Protein 1VPR (pdb70)

Structure (mmCIF, N/CA/C/O backbone):
data_1VPR
#
_entry.id   1VPR
#
_cell.length_a   58.989
_cell.length_b   63.955
_cell.length_c   96.986
_cell.angle_alpha   90.00
_cell.angle_beta   90.00
_cell.angle_gamma   90.00
#
_symmetry.space_group_name_H-M   'P 21 21 21'
#
loop_
_entity.id
_entity.type
_entity.pdbx_description
1 polymer luciferase
2 water water
#
loop_
_atom_site.group_PDB
_atom_site.id
_atom_site.type_symbol
_atom_site.label_atom_id
_atom_site.label_alt_id
_atom_site.label_comp_id
_atom_site.label_asym_id
_atom_site.label_entity_id
_atom_site.label_seq_id
_atom_site.pdbx_PDB_ins_code
_atom_site.Cartn_x
_atom_site.Cartn_y
_atom_site.Cartn_z
_atom_site.occupancy
_atom_site.B_iso_or_equiv
_atom_site.auth_seq_id
_atom_site.auth_comp_id
_atom_site.auth_asym_id
_atom_site.auth_atom_id
_atom_site.pdbx_PDB_model_num
ATOM 1 N N . GLU A 1 3 ? 29.370 50.838 65.807 1.00 44.82 868 GLU A N 1
ATOM 2 C CA . GLU A 1 3 ? 28.124 51.596 66.122 1.00 44.45 868 GLU A CA 1
ATOM 3 C C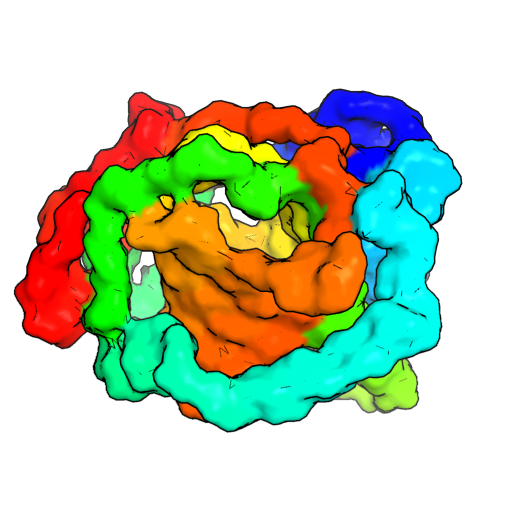 . GLU A 1 3 ? 28.224 53.089 65.753 1.00 44.64 868 GLU A C 1
ATOM 4 O O . GLU A 1 3 ? 29.308 53.598 65.431 1.00 44.82 868 GLU A O 1
ATOM 6 N N . LYS A 1 4 ? 27.080 53.775 65.810 1.00 42.96 869 LYS A N 1
ATOM 7 C CA . LYS A 1 4 ? 26.982 55.201 65.500 1.00 41.97 869 LYS A CA 1
ATOM 8 C C . LYS A 1 4 ? 27.369 55.484 64.046 1.00 40.79 869 LYS A C 1
ATOM 9 O O . LYS A 1 4 ? 27.812 56.587 63.714 1.00 39.42 869 LYS A O 1
ATOM 11 N N . GLY A 1 5 ? 27.186 54.482 63.186 1.00 38.82 870 GLY A N 1
ATOM 12 C CA . GLY A 1 5 ? 27.512 54.629 61.780 1.00 37.66 870 GLY A CA 1
ATOM 13 C C . GLY A 1 5 ? 29.006 54.581 61.505 1.00 37.69 870 GLY A C 1
ATOM 14 O O . GLY A 1 5 ? 29.448 54.795 60.367 1.00 36.75 870 GLY A O 1
ATOM 15 N N . PHE A 1 6 ? 29.804 54.299 62.530 1.00 36.33 871 PHE A N 1
ATOM 16 C CA . PHE A 1 6 ? 31.241 54.240 62.310 1.00 37.13 871 PHE A CA 1
ATOM 17 C C . PHE A 1 6 ? 31.702 52.802 62.136 1.00 37.58 871 PHE A C 1
ATOM 18 O O . PHE A 1 6 ? 30.886 51.886 62.150 1.00 37.23 871 PHE A O 1
ATOM 26 N N . GLU A 1 7 ? 33.004 52.613 61.945 1.00 40.00 872 GLU A N 1
ATOM 27 C CA . GLU A 1 7 ? 33.569 51.278 61.753 1.00 42.80 872 GLU A CA 1
ATOM 28 C C . GLU A 1 7 ? 33.301 50.394 62.973 1.00 44.31 872 GLU A C 1
ATOM 29 O O . GLU A 1 7 ? 33.370 50.854 64.124 1.00 43.69 872 GLU A O 1
ATOM 35 N N . ALA A 1 8 ? 32.988 49.126 62.717 1.00 45.02 873 ALA A N 1
ATOM 36 C CA . ALA A 1 8 ? 32.724 48.188 63.799 1.00 46.14 873 ALA A CA 1
ATOM 37 C C . ALA A 1 8 ? 34.045 47.933 64.513 1.00 47.02 873 ALA A C 1
ATOM 38 O O . ALA A 1 8 ? 35.077 47.719 63.871 1.00 49.31 873 ALA A O 1
ATOM 40 N N . GLY A 1 9 ? 34.021 47.967 65.838 1.00 45.91 874 GLY A N 1
ATOM 41 C CA . GLY A 1 9 ? 35.242 47.730 66.579 1.00 45.21 874 GLY A CA 1
ATOM 42 C C . GLY A 1 9 ? 35.225 48.509 67.869 1.00 45.29 874 GLY A C 1
ATOM 43 O O . GLY A 1 9 ? 34.560 49.545 67.965 1.00 45.57 874 GLY A O 1
ATOM 44 N N . ASP A 1 10 ? 35.954 48.011 68.863 1.00 43.15 875 ASP A N 1
ATOM 45 C CA . ASP A 1 10 ? 36.022 48.663 70.162 1.00 42.12 875 ASP A CA 1
ATOM 46 C C . ASP A 1 10 ? 37.451 48.957 70.583 1.00 40.01 875 ASP A C 1
ATOM 47 O O . ASP A 1 10 ? 37.686 49.349 71.725 1.00 41.67 875 ASP A O 1
ATOM 52 N N . ASN A 1 11 ? 38.412 48.765 69.684 1.00 36.00 876 ASN A N 1
ATOM 53 C CA . ASN A 1 11 ? 39.799 49.031 70.044 1.00 33.45 876 ASN A CA 1
ATOM 54 C C . ASN A 1 11 ? 39.936 50.495 70.453 1.00 32.96 876 ASN A C 1
ATOM 55 O O . ASN A 1 11 ? 39.744 51.401 69.640 1.00 30.71 876 ASN A O 1
ATOM 60 N N . LYS A 1 12 ? 40.268 50.713 71.723 1.00 30.95 877 LYS A N 1
ATOM 61 C CA . LYS A 1 12 ? 40.434 52.057 72.264 1.00 31.65 877 LYS A CA 1
ATOM 62 C C . LYS A 1 12 ? 41.792 52.669 71.934 1.00 28.80 877 LYS A C 1
ATOM 63 O O . LYS A 1 12 ? 41.939 53.899 71.933 1.00 28.30 877 LYS A O 1
ATOM 69 N N . LEU A 1 13 ? 42.783 51.824 71.658 1.00 27.13 878 LEU A N 1
ATOM 70 C CA . LEU A 1 13 ? 44.131 52.311 71.358 1.00 27.65 878 LEU A CA 1
ATOM 71 C C . LEU A 1 13 ? 44.335 52.808 69.923 1.00 28.06 878 LEU A C 1
ATOM 72 O O . LEU A 1 13 ? 45.116 53.739 69.697 1.00 27.96 878 LEU A O 1
ATOM 77 N N . GLY A 1 14 ? 43.644 52.196 68.962 1.00 27.36 879 GLY A N 1
ATOM 78 C CA . GLY A 1 14 ? 43.803 52.613 67.579 1.00 26.39 879 GLY A CA 1
ATOM 79 C C . GLY A 1 14 ? 42.859 51.910 66.626 1.00 24.58 879 GLY A C 1
ATOM 80 O O . GLY A 1 14 ? 41.740 51.554 66.998 1.00 22.68 879 GLY A O 1
ATOM 81 N N . GLY A 1 15 ? 43.309 51.701 65.393 1.00 24.20 880 GLY A N 1
ATOM 82 C CA . GLY A 1 15 ? 42.449 51.055 64.413 1.00 23.88 880 GLY A CA 1
ATOM 83 C C . GLY A 1 15 ? 41.580 52.079 63.702 1.00 23.91 880 GLY A C 1
ATOM 84 O O . GLY A 1 15 ? 41.631 53.273 64.021 1.00 25.63 880 GLY A O 1
ATOM 85 N N . ALA A 1 16 ? 40.770 51.633 62.743 1.00 22.34 881 ALA A N 1
ATOM 86 C CA . ALA A 1 16 ? 39.914 52.555 62.003 1.00 23.27 881 ALA A CA 1
ATOM 87 C C . ALA A 1 16 ? 38.950 53.244 62.974 1.00 23.53 881 ALA A C 1
ATOM 88 O O . ALA A 1 16 ? 38.582 52.677 64.018 1.00 23.76 881 ALA A O 1
ATOM 90 N N . LEU A 1 17 ? 38.543 54.461 62.626 1.00 22.98 882 LEU A N 1
ATOM 91 C CA . LEU A 1 17 ? 37.645 55.239 63.466 1.00 22.63 882 LEU A CA 1
ATOM 92 C C . LEU A 1 17 ? 36.397 54.476 63.943 1.00 23.58 882 LEU A C 1
ATOM 93 O O . LEU A 1 17 ? 35.625 53.943 63.135 1.00 21.50 882 LEU A O 1
ATOM 98 N N . ASN A 1 18 ? 36.189 54.398 65.258 1.00 23.49 883 ASN A N 1
ATOM 99 C CA . ASN A 1 18 ? 34.989 53.730 65.736 1.00 22.99 883 ASN A CA 1
ATOM 100 C C . ASN A 1 18 ? 34.310 54.576 66.821 1.00 24.42 883 ASN A C 1
ATOM 101 O O . ASN A 1 18 ? 34.880 55.562 67.313 1.00 20.84 883 ASN A O 1
ATOM 106 N N . ALA A 1 19 ? 33.086 54.193 67.175 1.00 26.37 884 ALA A N 1
ATOM 107 C CA . ALA A 1 19 ? 32.300 54.915 68.164 1.00 27.80 884 ALA A CA 1
ATOM 108 C C . ALA A 1 19 ? 33.014 55.136 69.498 1.00 29.32 884 ALA A C 1
ATOM 109 O O . ALA A 1 19 ? 32.845 56.185 70.119 1.00 28.05 884 ALA A O 1
ATOM 111 N N . LYS A 1 20 ? 33.813 54.163 69.939 1.00 30.78 885 LYS A N 1
ATOM 112 C CA . LYS A 1 20 ? 34.543 54.297 71.205 1.00 31.96 885 LYS A CA 1
ATOM 113 C C . LYS A 1 20 ? 35.580 55.430 71.146 1.00 33.17 885 LYS A C 1
ATOM 114 O O . LYS A 1 20 ? 35.844 56.101 72.150 1.00 34.36 885 LYS A O 1
ATOM 116 N N . HIS A 1 21 ? 36.161 55.652 69.969 1.00 31.93 886 HIS A N 1
ATOM 117 C CA . HIS A 1 21 ? 37.164 56.706 69.795 1.00 29.60 886 HIS A CA 1
ATOM 118 C C . HIS A 1 21 ? 36.594 58.105 69.997 1.00 28.97 886 HIS A C 1
ATOM 119 O O . HIS A 1 21 ? 37.282 59.008 70.487 1.00 26.74 886 HIS A O 1
ATOM 126 N N . VAL A 1 22 ? 35.333 58.287 69.620 1.00 28.22 887 VAL A N 1
ATOM 127 C CA . VAL A 1 22 ? 34.710 59.601 69.697 1.00 29.36 887 VAL A CA 1
ATOM 128 C C . VAL A 1 22 ? 33.544 59.736 70.675 1.00 30.54 887 VAL A C 1
ATOM 129 O O . VAL A 1 22 ? 32.769 60.701 70.602 1.00 30.68 887 VAL A O 1
ATOM 133 N N . GLU A 1 23 ? 33.405 58.772 71.576 1.00 32.51 888 GLU A N 1
ATOM 134 C CA . GLU A 1 23 ? 32.331 58.821 72.568 1.00 34.33 888 GLU A CA 1
ATOM 135 C C . GLU A 1 23 ? 32.536 60.054 73.450 1.00 34.81 888 GLU A C 1
ATOM 136 O O . GLU A 1 23 ? 31.577 60.670 73.909 1.00 36.15 888 GLU A O 1
ATOM 138 N N . LYS A 1 24 ? 33.795 60.421 73.648 1.00 35.85 889 LYS A N 1
ATOM 139 C CA . LYS A 1 24 ? 34.166 61.565 74.477 1.00 38.38 889 LYS A CA 1
ATOM 140 C C . LYS A 1 24 ? 33.763 62.949 73.943 1.00 38.69 889 LYS A C 1
ATOM 141 O O . LYS A 1 24 ? 33.803 63.936 74.684 1.00 39.63 889 LYS A O 1
ATOM 147 N N . TYR A 1 25 ? 33.377 63.029 72.672 1.00 38.41 890 TYR A 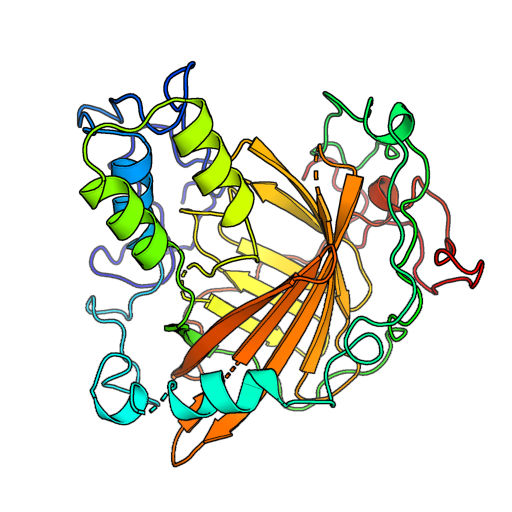N 1
ATOM 148 C CA . TYR A 1 25 ? 33.022 64.312 72.068 1.00 37.44 890 TYR A CA 1
ATOM 149 C C . TYR A 1 25 ? 31.524 64.587 71.980 1.00 38.67 890 TYR A C 1
ATOM 150 O O . TYR A 1 25 ? 31.025 65.089 70.960 1.00 38.06 890 TYR A O 1
ATOM 159 N N . GLY A 1 26 ? 30.812 64.273 73.057 1.00 39.07 891 GLY A N 1
ATOM 160 C CA . GLY A 1 26 ? 29.379 64.502 73.080 1.00 39.30 891 GLY A CA 1
ATOM 161 C C . GLY A 1 26 ? 28.710 64.088 71.783 1.00 39.25 891 GLY A C 1
ATOM 162 O O . GLY A 1 26 ? 28.998 63.021 71.246 1.00 40.86 891 GLY A O 1
ATOM 163 N N . ASP A 1 27 ? 27.842 64.948 71.255 1.00 38.59 892 ASP A N 1
ATOM 164 C CA . ASP A 1 27 ? 27.125 64.631 70.030 1.00 39.03 892 ASP A CA 1
ATOM 165 C C . ASP A 1 27 ? 27.792 65.110 68.732 1.00 37.25 892 ASP A C 1
ATOM 166 O O . ASP A 1 27 ? 27.151 65.148 67.683 1.00 36.87 892 ASP A O 1
ATOM 171 N N . ASN A 1 28 ? 29.073 65.455 68.782 1.00 34.50 893 ASN A N 1
ATOM 172 C CA . ASN A 1 28 ? 29.746 65.927 67.575 1.00 33.32 893 ASN A CA 1
ATOM 173 C C . ASN A 1 28 ? 29.859 64.870 66.475 1.00 32.43 893 ASN A C 1
ATOM 174 O O . ASN A 1 28 ? 29.901 65.210 65.288 1.00 32.46 893 ASN A O 1
ATOM 179 N N . PHE A 1 29 ? 29.887 63.599 66.870 1.00 31.63 894 PHE A N 1
ATOM 180 C CA . PHE A 1 29 ? 30.002 62.479 65.924 1.00 32.95 894 PHE A CA 1
ATOM 181 C C . PHE A 1 29 ? 28.737 61.628 65.921 1.00 34.08 894 PHE A C 1
ATOM 182 O O . PHE A 1 29 ? 28.334 61.104 66.968 1.00 32.98 894 PHE A O 1
ATOM 190 N N . LYS A 1 30 ? 28.114 61.474 64.755 1.00 34.40 895 LYS A N 1
ATOM 191 C CA . LYS A 1 30 ? 26.892 60.673 64.669 1.00 36.93 895 LYS A CA 1
ATOM 192 C C . LYS A 1 30 ? 26.605 60.246 63.230 1.00 36.57 895 LYS A C 1
ATOM 193 O O . LYS A 1 30 ? 26.894 60.984 62.292 1.00 37.24 895 LYS A O 1
ATOM 199 N N . ASN A 1 31 ? 26.028 59.056 63.073 1.00 36.86 896 ASN A N 1
ATOM 200 C CA . ASN A 1 31 ? 25.691 58.503 61.758 1.00 36.31 896 ASN A CA 1
ATOM 201 C C . ASN A 1 31 ? 26.869 58.510 60.780 1.00 35.43 896 ASN A C 1
ATOM 202 O O . ASN A 1 31 ? 26.691 58.642 59.565 1.00 35.37 896 ASN A O 1
ATOM 207 N N . GLY A 1 32 ? 28.070 58.348 61.326 1.00 33.83 897 GLY A N 1
ATOM 208 C CA . GLY A 1 32 ? 29.275 58.327 60.513 1.00 33.22 897 GLY A CA 1
ATOM 209 C C . GLY A 1 32 ? 29.792 59.710 60.145 1.00 31.28 897 GLY A C 1
ATOM 210 O O . GLY A 1 32 ? 30.801 59.811 59.439 1.00 30.13 897 GLY A O 1
ATOM 219 N N . HIS A 1 34 ? 30.887 63.939 61.273 1.00 28.19 899 HIS A N 1
ATOM 220 C CA . HIS A 1 34 ? 31.489 64.790 62.307 1.00 26.23 899 HIS A CA 1
ATOM 221 C C . HIS A 1 34 ? 30.971 66.200 62.070 1.00 26.58 899 HIS A C 1
ATOM 222 O O . HIS A 1 34 ? 31.338 66.849 61.081 1.00 26.94 899 HIS A O 1
ATOM 229 N N . LYS A 1 35 ? 30.112 66.667 62.969 1.00 26.53 900 LYS A N 1
ATOM 230 C CA . LYS A 1 35 ? 29.531 67.999 62.860 1.00 27.18 900 LYS A CA 1
ATOM 231 C C . LYS A 1 35 ? 29.723 68.773 64.168 1.00 29.65 900 LYS A C 1
ATOM 232 O O . LYS A 1 35 ? 28.861 68.736 65.052 1.00 28.05 900 LYS A O 1
ATOM 234 N N . PRO A 1 36 ? 30.860 69.479 64.306 1.00 29.28 901 PRO A N 1
ATOM 235 C CA . PRO A 1 36 ? 31.127 70.251 65.525 1.00 31.38 901 PRO A CA 1
ATOM 236 C C . PRO A 1 36 ? 30.610 71.679 65.389 1.00 31.62 901 PRO A C 1
ATOM 237 O O . PRO A 1 36 ? 30.337 72.147 64.276 1.00 33.82 901 PRO A O 1
ATOM 241 N N . GLU A 1 37 ? 30.479 72.368 66.516 1.00 32.07 902 GLU A N 1
ATOM 242 C CA . GLU A 1 37 ? 30.006 73.747 66.512 1.00 34.01 902 GLU A CA 1
ATOM 243 C C . GLU A 1 37 ? 31.132 74.667 66.999 1.00 35.01 902 GLU A C 1
ATOM 244 O O . GLU A 1 37 ? 31.491 74.663 68.184 1.00 34.55 902 GLU A O 1
ATOM 246 N N . PHE A 1 38 ? 31.687 75.440 66.070 1.00 35.38 903 PHE A N 1
ATOM 247 C CA . PHE A 1 38 ? 32.773 76.365 66.371 1.00 37.31 903 PHE A CA 1
ATOM 248 C C . PHE A 1 38 ? 32.200 77.735 66.669 1.00 39.89 903 PHE A C 1
ATOM 249 O O . PHE A 1 38 ? 31.310 78.190 65.947 1.00 40.74 903 PHE A O 1
ATOM 257 N N . HIS A 1 39 ? 32.720 78.389 67.709 1.00 41.14 904 HIS A N 1
ATOM 258 C CA . HIS A 1 39 ? 32.265 79.726 68.092 1.00 43.39 904 HIS A CA 1
ATOM 259 C C . HIS A 1 39 ? 31.797 80.478 66.849 1.00 43.95 904 HIS A C 1
ATOM 260 O O . HIS A 1 39 ? 32.461 80.446 65.802 1.00 44.98 904 HIS A O 1
ATOM 262 N N . GLU A 1 40 ? 30.649 81.142 66.963 1.00 44.65 905 GLU A N 1
ATOM 263 C CA . GLU A 1 40 ? 30.085 81.896 65.850 1.00 43.60 905 GLU A CA 1
ATOM 264 C C . GLU A 1 40 ? 31.150 82.690 65.094 1.00 43.45 905 GLU A C 1
ATOM 265 O O . GLU A 1 40 ? 31.162 82.713 63.860 1.00 45.42 905 GLU A O 1
ATOM 267 N N . ASP A 1 41 ? 32.059 83.316 65.835 1.00 43.44 906 ASP A N 1
ATOM 268 C CA . ASP A 1 41 ? 33.105 84.142 65.237 1.00 44.57 906 ASP A CA 1
ATOM 269 C C . ASP A 1 41 ? 34.111 83.427 64.309 1.00 44.78 906 ASP A C 1
ATOM 270 O O . ASP A 1 41 ? 34.298 83.823 63.150 1.00 46.21 906 ASP A O 1
ATOM 272 N N . GLY A 1 42 ? 34.762 82.383 64.812 1.00 43.97 907 GLY A N 1
ATOM 273 C CA . GLY A 1 42 ? 35.732 81.659 64.002 1.00 40.89 907 GLY A CA 1
ATOM 274 C C . GLY A 1 42 ? 36.489 80.641 64.832 1.00 39.01 907 GLY A C 1
ATOM 275 O O . GLY A 1 42 ? 36.233 80.485 66.028 1.00 38.76 907 GLY A O 1
ATOM 276 N N . LEU A 1 43 ? 37.434 79.943 64.216 1.00 38.03 908 LEU A N 1
ATOM 277 C CA . LEU A 1 43 ? 38.179 78.939 64.962 1.00 37.12 908 LEU A CA 1
ATOM 278 C C . LEU A 1 43 ? 39.166 79.509 65.963 1.00 37.91 908 LEU A C 1
ATOM 279 O O . LEU A 1 43 ? 39.687 78.788 66.811 1.00 37.46 908 LEU A O 1
ATOM 284 N N . HIS A 1 44 ? 39.419 80.809 65.864 1.00 40.59 909 HIS A N 1
ATOM 285 C CA . HIS A 1 44 ? 40.334 81.483 66.776 1.00 42.50 909 HIS A CA 1
ATOM 286 C C . HIS A 1 44 ? 39.715 81.597 68.168 1.00 43.08 909 HIS A C 1
ATOM 287 O O . HIS A 1 44 ? 40.427 81.673 69.171 1.00 42.84 909 HIS A O 1
ATOM 294 N N . LYS A 1 45 ? 38.385 81.612 68.224 1.00 43.20 910 LYS A N 1
ATOM 295 C CA . LYS A 1 45 ? 37.678 81.728 69.497 1.00 42.90 910 LYS A CA 1
ATOM 296 C C . LYS A 1 45 ? 37.522 80.357 70.144 1.00 43.01 910 LYS A C 1
ATOM 297 O O . LYS A 1 45 ? 37.404 79.346 69.454 1.00 43.21 910 LYS A O 1
ATOM 299 N N . PRO A 1 46 ? 37.520 80.300 71.486 1.00 43.56 911 PRO A N 1
ATOM 300 C CA . PRO A 1 46 ? 37.379 79.016 72.186 1.00 42.37 911 PRO A CA 1
ATOM 301 C C . PRO A 1 46 ? 36.049 78.316 71.965 1.00 42.95 911 PRO A C 1
ATOM 302 O O . PRO A 1 46 ? 35.099 78.908 71.446 1.00 41.98 911 PRO A O 1
ATOM 314 N N . GLU A 1 48 ? 33.668 74.504 73.502 1.00 39.58 913 GLU A N 1
ATOM 315 C CA . GLU A 1 48 ? 33.595 73.434 74.479 1.00 41.21 913 GLU A CA 1
ATOM 316 C C . GLU A 1 48 ? 32.843 72.237 73.917 1.00 41.73 913 GLU A C 1
ATOM 317 O O . GLU A 1 48 ? 31.776 72.389 73.319 1.00 41.22 913 GLU A O 1
ATOM 323 N N . VAL A 1 49 ? 33.415 71.050 74.117 1.00 42.20 914 VAL A N 1
ATOM 324 C CA . VAL A 1 49 ? 32.828 69.801 73.635 1.00 42.52 914 VAL A CA 1
ATOM 325 C C . VAL A 1 49 ? 32.644 68.834 74.793 1.00 42.94 914 VAL A C 1
ATOM 326 O O . VAL A 1 49 ? 33.616 68.465 75.460 1.00 43.11 914 VAL A O 1
ATOM 330 N N . GLY A 1 50 ? 31.398 68.428 75.019 1.00 42.66 915 GLY A N 1
ATOM 331 C CA . GLY A 1 50 ? 31.094 67.492 76.081 1.00 43.03 915 GLY A CA 1
ATOM 332 C C . GLY A 1 50 ? 31.902 67.699 77.347 1.00 44.67 915 GLY A C 1
ATOM 333 O O . GLY A 1 50 ? 32.540 66.760 77.847 1.00 44.77 915 GLY A O 1
ATOM 334 N N . GLY A 1 51 ? 31.893 68.923 77.871 1.00 43.96 916 GLY A N 1
ATOM 335 C CA . GLY A 1 51 ? 32.631 69.181 79.096 1.00 45.73 916 GLY A CA 1
ATOM 336 C C . GLY A 1 51 ? 34.026 69.767 78.936 1.00 45.94 916 GLY A C 1
ATOM 337 O O . GLY A 1 51 ? 34.386 70.688 79.671 1.00 46.63 916 GLY A O 1
ATOM 338 N N . LYS A 1 52 ? 34.815 69.245 77.996 1.00 45.45 917 LYS A N 1
ATOM 339 C CA . LYS A 1 52 ? 36.166 69.758 77.785 1.00 44.39 917 LYS A CA 1
ATOM 340 C C . LYS A 1 52 ? 36.107 71.051 77.000 1.00 44.33 917 LYS A C 1
ATOM 341 O O . LYS A 1 52 ? 35.486 71.117 75.934 1.00 45.58 917 LYS A O 1
ATOM 343 N N . LYS A 1 53 ? 36.729 72.091 77.539 1.00 42.74 918 LYS A N 1
ATOM 344 C CA . LYS A 1 53 ? 36.757 73.369 76.851 1.00 42.38 918 LYS A CA 1
ATOM 345 C C . LYS A 1 53 ? 38.064 73.376 76.061 1.00 41.73 918 LYS A C 1
ATOM 346 O O . LYS A 1 53 ? 39.076 72.822 76.506 1.00 42.05 918 LYS A O 1
ATOM 348 N N . PHE A 1 54 ? 38.038 73.977 74.881 1.00 39.48 919 PHE A N 1
ATOM 349 C CA . PHE A 1 54 ? 39.229 74.045 74.053 1.00 38.35 919 PHE A CA 1
ATOM 350 C C . PHE A 1 54 ? 39.653 75.491 73.931 1.00 37.98 919 PHE A C 1
ATOM 351 O O . PHE A 1 54 ? 38.816 76.373 73.721 1.00 38.01 919 PHE A O 1
ATOM 359 N N . GLU A 1 55 ? 40.953 75.733 74.075 1.00 37.80 920 GLU A N 1
ATOM 360 C CA . GLU A 1 55 ? 41.494 77.079 73.985 1.00 36.45 920 GLU A CA 1
ATOM 361 C C . GLU A 1 55 ? 40.967 77.726 72.711 1.00 35.69 920 GLU A C 1
ATOM 362 O O . GLU A 1 55 ? 40.652 78.925 72.691 1.00 32.50 920 GLU A O 1
ATOM 368 N N . SER A 1 56 ? 40.869 76.929 71.645 1.00 33.04 921 SER A N 1
ATOM 369 C CA . SER A 1 56 ? 40.366 77.440 70.375 1.00 31.96 921 SER A CA 1
ATOM 370 C C . SER A 1 56 ? 39.827 76.309 69.515 1.00 30.44 921 SER A C 1
ATOM 371 O O . SER A 1 56 ? 40.016 75.140 69.825 1.00 29.58 921 SER A O 1
ATOM 374 N N . GLY A 1 57 ? 39.155 76.667 68.430 1.00 29.72 922 GLY A N 1
ATOM 375 C CA . GLY A 1 57 ? 38.643 75.649 67.536 1.00 29.65 922 GLY A CA 1
ATOM 376 C C . GLY A 1 57 ? 39.810 74.894 66.920 1.00 30.09 922 GLY A C 1
ATOM 377 O O . GLY A 1 57 ? 39.707 73.698 66.631 1.00 30.37 922 GLY A O 1
ATOM 378 N N . PHE A 1 58 ? 40.921 75.595 66.702 1.00 28.37 923 PHE A N 1
ATOM 379 C CA . PHE A 1 58 ? 42.104 74.968 66.129 1.00 27.92 923 PHE A CA 1
ATOM 380 C C . PHE A 1 58 ? 42.617 73.882 67.058 1.00 28.52 923 PHE A C 1
ATOM 381 O O . PHE A 1 58 ? 43.082 72.846 66.592 1.00 31.01 923 PHE A O 1
ATOM 389 N N . HIS A 1 59 ? 42.542 74.115 68.371 1.00 28.85 924 HIS A N 1
ATOM 390 C CA . HIS A 1 59 ? 42.991 73.116 69.332 1.00 26.37 924 HIS A CA 1
ATOM 391 C C . HIS A 1 59 ? 42.122 71.867 69.254 1.00 26.15 924 HIS A C 1
ATOM 392 O O . HIS A 1 59 ? 42.597 70.752 69.500 1.00 23.70 924 HIS A O 1
ATOM 399 N N . TYR A 1 60 ? 40.846 72.051 68.925 1.00 23.59 925 TYR A N 1
ATOM 400 C CA . TYR A 1 60 ? 39.937 70.917 68.808 1.00 23.45 925 TYR A CA 1
ATOM 401 C C . TYR A 1 60 ? 40.342 70.120 67.560 1.00 23.60 925 TYR A C 1
ATOM 402 O O . TYR A 1 60 ? 40.423 68.888 67.582 1.00 22.78 925 TYR A O 1
ATOM 411 N N . LEU A 1 61 ? 40.584 70.836 66.469 1.00 24.36 926 LEU A N 1
ATOM 412 C CA . LEU A 1 61 ? 40.991 70.196 65.224 1.00 25.05 926 LEU A CA 1
ATOM 413 C C . LEU A 1 61 ? 42.299 69.422 65.423 1.00 24.69 926 LEU A C 1
ATOM 414 O O . LEU A 1 61 ? 42.459 68.316 64.905 1.00 24.15 926 LEU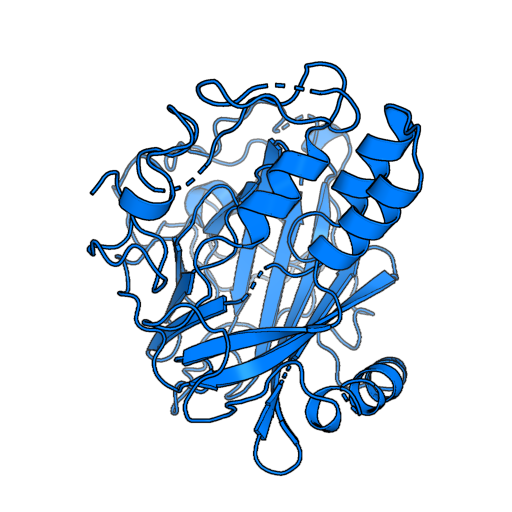 A O 1
ATOM 419 N N . LEU A 1 62 ? 43.236 69.990 66.175 1.00 24.10 927 LEU A N 1
ATOM 420 C CA . LEU A 1 62 ? 44.492 69.292 66.407 1.00 25.13 927 LEU A CA 1
ATOM 421 C C . LEU A 1 62 ? 44.243 67.958 67.064 1.00 26.08 927 LEU A C 1
ATOM 422 O O . LEU A 1 62 ? 44.851 66.953 66.686 1.00 26.66 927 LEU A O 1
ATOM 427 N N . GLU A 1 63 ? 43.348 67.928 68.044 1.00 23.66 928 GLU A N 1
ATOM 428 C CA . GLU A 1 63 ? 43.069 66.672 68.700 1.00 24.78 928 GLU A CA 1
ATOM 429 C C . GLU A 1 63 ? 42.312 65.733 67.758 1.00 23.14 928 GLU A C 1
ATOM 430 O O . GLU A 1 63 ? 42.512 64.526 67.802 1.00 22.46 928 GLU A O 1
ATOM 436 N N . CYS A 1 64 ? 41.462 66.274 66.893 1.00 21.98 929 CYS A N 1
ATOM 437 C CA . CYS A 1 64 ? 40.729 65.406 65.979 1.00 21.72 929 CYS A CA 1
ATOM 438 C C . CYS A 1 64 ? 41.644 64.787 64.945 1.00 21.52 929 CYS A C 1
ATOM 439 O O . CYS A 1 64 ? 41.307 63.756 64.354 1.00 21.71 929 CYS A O 1
ATOM 442 N N . HIS A 1 65 ? 42.800 65.409 64.714 1.00 21.74 930 HIS A N 1
ATOM 443 C CA . HIS A 1 65 ? 43.748 64.878 63.740 1.00 23.92 930 HIS A CA 1
ATOM 444 C C . HIS A 1 65 ? 44.308 63.530 64.198 1.00 26.25 930 HIS A C 1
ATOM 445 O O . HIS A 1 65 ? 44.639 62.664 63.377 1.00 27.33 930 HIS A O 1
ATOM 452 N N . GLU A 1 66 ? 44.365 63.341 65.514 1.00 25.51 931 GLU A N 1
ATOM 453 C CA . GLU A 1 66 ? 44.875 62.104 66.092 1.00 26.34 931 GLU A CA 1
ATOM 454 C C . GLU A 1 66 ? 43.866 60.943 66.037 1.00 25.75 931 GLU A C 1
ATOM 455 O O . GLU A 1 66 ? 44.160 59.830 66.480 1.00 27.67 931 GLU A O 1
ATOM 457 N N . LEU A 1 67 ? 42.690 61.184 65.473 1.00 23.43 932 LEU A N 1
ATOM 458 C CA . LEU A 1 67 ? 41.676 60.140 65.395 1.00 24.60 932 LEU A CA 1
ATOM 459 C C . LEU A 1 67 ? 41.720 59.304 64.114 1.00 25.53 932 LEU A C 1
ATOM 460 O O . LEU A 1 67 ? 41.851 59.855 63.010 1.00 27.50 932 LEU A O 1
ATOM 465 N N . GLY A 1 68 ? 41.623 57.983 64.280 1.00 24.20 933 GLY A N 1
ATOM 466 C CA . GLY A 1 68 ? 41.524 57.059 63.155 1.00 23.81 933 GLY A CA 1
ATOM 467 C C . GLY A 1 68 ? 42.652 56.537 62.277 1.00 24.47 933 GLY A C 1
ATOM 468 O O . GLY A 1 68 ? 42.389 55.669 61.431 1.00 23.63 933 GLY A O 1
ATOM 469 N N . GLY A 1 69 ? 43.879 57.021 62.441 1.00 24.16 934 GLY A N 1
ATOM 470 C CA . GLY A 1 69 ? 44.956 56.547 61.575 1.00 23.56 934 GLY A CA 1
ATOM 471 C C . GLY A 1 69 ? 46.009 55.619 62.149 1.00 24.28 934 GLY A C 1
ATOM 472 O O . GLY A 1 69 ? 46.980 55.262 61.458 1.00 21.86 934 GLY A O 1
ATOM 473 N N . LYS A 1 70 ? 45.811 55.181 63.387 1.00 22.61 935 LYS A N 1
ATOM 474 C CA . LYS A 1 70 ? 46.787 54.324 64.050 1.00 23.35 935 LYS A CA 1
ATOM 475 C C . LYS A 1 70 ? 46.619 52.823 63.889 1.00 22.30 935 LYS A C 1
ATOM 476 O O . LYS A 1 70 ? 45.514 52.336 63.663 1.00 20.23 935 LYS A O 1
ATOM 482 N N . ASN A 1 71 ? 47.728 52.092 64.034 1.00 20.94 936 ASN A N 1
ATOM 483 C CA . ASN A 1 71 ? 47.687 50.634 63.967 1.00 23.00 936 ASN A CA 1
ATOM 484 C C . ASN A 1 71 ? 46.950 50.146 65.220 1.00 23.40 936 ASN A C 1
ATOM 485 O O . ASN A 1 71 ? 46.497 50.956 66.028 1.00 26.88 936 ASN A O 1
ATOM 490 N N . ALA A 1 72 ? 46.828 48.840 65.391 1.00 25.03 937 ALA A N 1
ATOM 491 C CA . ALA A 1 72 ? 46.075 48.310 66.527 1.00 27.14 937 ALA A CA 1
ATOM 492 C C . ALA A 1 72 ? 46.626 48.594 67.924 1.00 27.01 937 ALA A C 1
ATOM 493 O O . ALA A 1 72 ? 45.879 48.568 68.899 1.00 27.79 937 ALA A O 1
ATOM 495 N N . SER A 1 73 ? 47.914 48.869 68.041 1.00 27.17 938 SER A N 1
ATOM 496 C CA . SER A 1 73 ? 48.449 49.122 69.359 1.00 27.91 938 SER A CA 1
ATOM 497 C C . SER A 1 73 ? 48.720 50.589 69.616 1.00 28.23 938 SER A C 1
ATOM 498 O O . SER A 1 73 ? 49.479 50.927 70.524 1.00 28.71 938 SER A O 1
ATOM 501 N N . GLY A 1 74 ? 48.100 51.465 68.824 1.00 25.26 939 GLY A N 1
ATOM 502 C CA . GLY A 1 74 ? 48.308 52.887 69.030 1.00 25.49 939 GLY A CA 1
ATOM 503 C C . GLY A 1 74 ? 49.489 53.586 68.345 1.00 26.26 939 GLY A C 1
ATOM 504 O O . GLY A 1 74 ? 49.734 54.772 68.598 1.00 25.92 939 GLY A O 1
ATOM 505 N N . GLY A 1 75 ? 50.225 52.875 67.493 1.00 23.72 940 GLY A N 1
ATOM 506 C CA . GLY A 1 75 ? 51.340 53.498 66.807 1.00 25.10 940 GLY A CA 1
ATOM 507 C C . GLY A 1 75 ? 50.904 53.899 65.415 1.00 22.87 940 GLY A C 1
ATOM 508 O O . GLY A 1 75 ? 49.755 53.680 65.047 1.00 24.52 940 GLY A O 1
ATOM 509 N N . TYR A 1 76 ? 51.803 54.477 64.630 1.00 20.56 941 TYR A N 1
ATOM 510 C CA . TYR A 1 76 ? 51.444 54.884 63.280 1.00 20.32 941 TYR A CA 1
ATOM 511 C C . TYR A 1 76 ? 52.120 54.041 62.223 1.00 19.35 941 TYR A C 1
ATOM 512 O O . TYR A 1 76 ? 51.676 54.025 61.056 1.00 16.86 941 TYR A O 1
ATOM 521 N N . GLY A 1 77 ? 53.191 53.359 62.635 1.00 15.84 942 GLY A N 1
ATOM 522 C CA . GLY A 1 77 ? 53.943 52.491 61.741 1.00 14.13 942 GLY A CA 1
ATOM 523 C C . GLY A 1 77 ? 53.181 51.219 61.379 1.00 15.12 942 GLY A C 1
ATOM 524 O O . GLY A 1 77 ? 52.148 50.897 61.970 1.00 15.55 942 GLY A O 1
ATOM 525 N N . GLY A 1 78 ? 53.690 50.498 60.384 1.00 14.39 943 GLY A N 1
ATOM 526 C CA . GLY A 1 78 ? 53.061 49.266 59.945 1.00 12.76 943 GLY A CA 1
ATOM 527 C C . GLY A 1 78 ? 54.141 48.349 59.417 1.00 12.26 943 GLY A C 1
ATOM 528 O O . GLY A 1 78 ? 55.293 48.764 59.319 1.00 12.69 943 GLY A O 1
ATOM 529 N N . PRO A 1 79 ? 53.806 47.113 59.026 1.00 13.90 944 PRO A N 1
ATOM 530 C CA . PRO A 1 79 ? 54.802 46.165 58.516 1.00 14.37 944 PRO A CA 1
ATOM 531 C C . PRO A 1 79 ? 55.652 46.611 57.342 1.00 15.68 944 PRO A C 1
ATOM 532 O O . PRO A 1 79 ? 56.797 46.170 57.214 1.00 17.25 944 PRO A O 1
ATOM 536 N N . LEU A 1 80 ? 55.119 47.477 56.485 1.00 13.92 945 LEU A N 1
ATOM 537 C CA . LEU A 1 80 ? 55.901 47.939 55.339 1.00 15.01 945 LEU A CA 1
ATOM 538 C C . LEU A 1 80 ? 56.787 49.124 55.684 1.00 16.58 945 LEU A C 1
ATOM 539 O O . LEU A 1 80 ? 57.684 49.463 54.919 1.00 15.97 945 LEU A O 1
ATOM 544 N N . CYS A 1 81 ? 56.535 49.766 56.820 1.00 15.24 946 CYS A N 1
ATOM 545 C CA . CYS A 1 81 ? 57.333 50.921 57.231 1.00 15.58 946 CYS A CA 1
ATOM 546 C C . CYS A 1 81 ? 57.010 51.154 58.700 1.00 16.16 946 CYS A C 1
ATOM 547 O O . CYS A 1 81 ? 56.010 51.795 59.049 1.00 16.11 946 CYS A O 1
ATOM 550 N N . GLU A 1 82 ? 57.870 50.622 59.557 1.00 18.10 947 GLU A N 1
ATOM 551 C CA . GLU A 1 82 ? 57.664 50.714 60.998 1.00 20.35 947 GLU A CA 1
ATOM 552 C C . GLU A 1 82 ? 57.993 52.073 61.582 1.00 20.50 947 GLU A C 1
ATOM 553 O O . GLU A 1 82 ? 57.540 52.396 62.684 1.00 19.19 947 GLU A O 1
ATOM 559 N N . ASP A 1 83 ? 58.771 52.865 60.853 1.00 19.72 948 ASP A N 1
ATOM 560 C CA . ASP A 1 83 ? 59.180 54.179 61.340 1.00 19.32 948 ASP A CA 1
ATOM 561 C C . ASP A 1 83 ? 58.870 55.284 60.326 1.00 20.01 948 ASP A C 1
ATOM 562 O O . ASP A 1 83 ? 59.786 55.928 59.799 1.00 19.77 948 ASP A O 1
ATOM 567 N N . PRO A 1 84 ? 57.581 55.527 60.041 1.00 18.30 949 PRO A N 1
ATOM 568 C CA . PRO A 1 84 ? 57.214 56.574 59.070 1.00 19.88 949 PRO A CA 1
ATOM 569 C C . PRO A 1 84 ? 57.695 57.990 59.411 1.00 19.34 949 PRO A C 1
ATOM 570 O O . PRO A 1 84 ? 57.938 58.803 58.515 1.00 18.06 949 PRO A O 1
ATOM 574 N N . TYR A 1 85 ? 57.844 58.281 60.698 1.00 18.22 950 TYR A N 1
ATOM 575 C CA . TYR A 1 85 ? 58.292 59.611 61.102 1.00 21.48 950 TYR A CA 1
ATOM 576 C C . TYR A 1 85 ? 59.785 59.689 61.370 1.00 22.34 950 TYR A C 1
ATOM 577 O O . TYR A 1 85 ? 60.274 60.715 61.852 1.00 24.02 950 TYR A O 1
ATOM 586 N N . GLY A 1 86 ? 60.507 58.620 61.039 1.00 23.56 951 GLY A N 1
ATOM 587 C CA . GLY A 1 86 ? 61.949 58.571 61.244 1.00 23.11 951 GLY A CA 1
ATOM 588 C C . GLY A 1 86 ? 62.768 59.425 60.289 1.00 25.75 951 GLY A C 1
ATOM 589 O O . GLY A 1 86 ? 62.273 59.872 59.251 1.00 25.61 951 GLY A O 1
ATOM 590 N N . SER A 1 87 ? 64.040 59.628 60.629 1.00 26.09 952 SER A N 1
ATOM 591 C CA . SER A 1 87 ? 64.920 60.466 59.822 1.00 27.12 952 SER A CA 1
ATOM 592 C C . SER A 1 87 ? 65.113 59.968 58.401 1.00 26.02 952 SER A C 1
ATOM 593 O O . SER A 1 87 ? 65.266 60.761 57.476 1.00 23.64 952 SER A O 1
ATOM 596 N N . GLU A 1 88 ? 65.089 58.654 58.223 1.00 26.30 953 GLU A N 1
ATOM 597 C CA . GLU A 1 88 ? 65.271 58.073 56.900 1.00 26.82 953 GLU A CA 1
ATOM 598 C C . GLU A 1 88 ? 64.166 58.504 55.949 1.00 25.01 953 GLU A C 1
ATOM 599 O O . GLU A 1 88 ? 64.433 58.995 54.860 1.00 24.49 953 GLU A O 1
ATOM 605 N N . VAL A 1 89 ? 62.923 58.292 56.362 1.00 21.94 954 VAL A N 1
ATOM 606 C CA . VAL A 1 89 ? 61.767 58.660 55.555 1.00 21.42 954 VAL A CA 1
ATOM 607 C C . VAL A 1 89 ? 61.746 60.166 55.344 1.00 21.72 954 VAL A C 1
ATOM 608 O O . VAL A 1 89 ? 61.422 60.632 54.253 1.00 21.78 954 VAL A O 1
ATOM 612 N N . GLN A 1 90 ? 62.100 60.934 56.376 1.00 21.73 955 GLN A N 1
ATOM 613 C CA . GLN A 1 90 ? 62.145 62.397 56.258 1.00 22.01 955 GLN A CA 1
ATOM 614 C C . GLN A 1 90 ? 63.060 62.849 55.114 1.00 21.28 955 GLN A C 1
ATOM 615 O O . GLN A 1 90 ? 62.691 63.705 54.311 1.00 20.95 955 GLN A O 1
ATOM 621 N N . ALA A 1 91 ? 64.264 62.291 55.045 1.00 18.77 956 ALA A N 1
ATOM 622 C CA . ALA A 1 91 ? 65.196 62.674 53.985 1.00 20.17 956 ALA A CA 1
ATOM 623 C C . ALA A 1 91 ? 64.675 62.303 52.592 1.00 20.85 956 ALA A C 1
ATOM 624 O O . ALA A 1 91 ? 64.858 63.053 51.619 1.00 19.69 956 ALA A O 1
ATOM 634 N N . THR A 1 93 ? 61.609 62.147 51.821 1.00 21.33 958 THR A N 1
ATOM 635 C CA . THR A 1 93 ? 60.500 63.077 51.595 1.00 20.87 958 THR A CA 1
ATOM 636 C C . THR A 1 93 ? 60.978 64.469 51.167 1.00 22.91 958 THR A C 1
ATOM 637 O O . THR A 1 93 ? 60.415 65.086 50.248 1.00 22.06 958 THR A O 1
ATOM 641 N N . GLU A 1 94 ? 62.030 64.961 51.813 1.00 23.88 959 GLU A N 1
ATOM 642 C CA . GLU A 1 94 ? 62.582 66.265 51.458 1.00 23.51 959 GLU A CA 1
ATOM 643 C C . GLU A 1 94 ? 63.027 66.248 49.987 1.00 24.81 959 GLU A C 1
ATOM 644 O O . GLU A 1 94 ? 62.762 67.188 49.239 1.00 24.64 959 GLU A O 1
ATOM 646 N N . LYS A 1 95 ? 63.680 65.173 49.560 1.00 23.73 960 LYS A N 1
ATOM 647 C CA . LYS A 1 95 ? 64.137 65.082 48.176 1.00 25.00 960 LYS A CA 1
ATOM 648 C C . LYS A 1 95 ? 62.949 65.037 47.210 1.00 24.90 960 LYS A C 1
ATOM 649 O O . LYS A 1 95 ? 62.966 65.698 46.163 1.00 23.62 960 LYS A O 1
ATOM 655 N N . LEU A 1 96 ? 61.908 64.275 47.559 1.00 23.13 961 LEU A N 1
ATOM 656 C CA . LEU A 1 96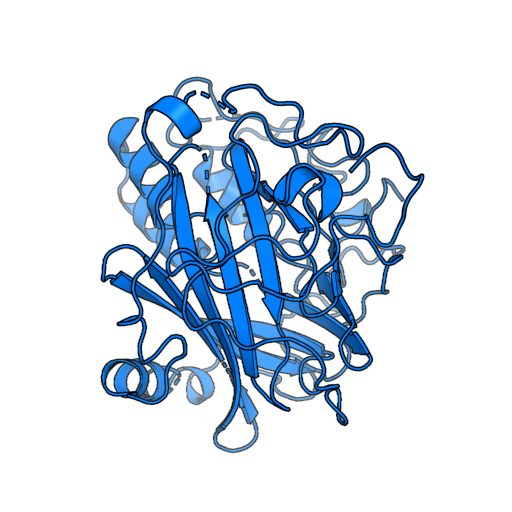 ? 60.718 64.198 46.706 1.00 21.29 961 LEU A CA 1
ATOM 657 C C . LEU A 1 96 ? 60.035 65.572 46.591 1.00 23.30 961 LEU A C 1
ATOM 658 O O . LEU A 1 96 ? 59.524 65.944 45.529 1.00 21.66 961 LEU A O 1
ATOM 663 N N . LEU A 1 97 ? 60.015 66.316 47.692 1.00 22.32 962 LEU A N 1
ATOM 664 C CA . LEU A 1 97 ? 59.395 67.639 47.711 1.00 27.87 962 LEU A CA 1
ATOM 665 C C . LEU A 1 97 ? 60.069 68.556 46.691 1.00 28.31 962 LEU A C 1
ATOM 666 O O . LEU A 1 97 ? 59.400 69.230 45.890 1.00 29.68 962 LEU A O 1
ATOM 671 N N . LYS A 1 98 ? 61.400 68.570 46.736 1.00 29.54 963 LYS A N 1
ATOM 672 C CA . LYS A 1 98 ? 62.213 69.374 45.838 1.00 29.43 963 LYS A CA 1
ATOM 673 C C . LYS A 1 98 ? 62.030 68.887 44.405 1.00 29.10 963 LYS A C 1
ATOM 674 O O . LYS A 1 98 ? 61.962 69.679 43.483 1.00 30.22 963 LYS A O 1
ATOM 676 N N . GLU A 1 99 ? 61.947 67.578 44.217 1.00 29.75 964 GLU A N 1
ATOM 677 C CA . GLU A 1 99 ? 61.753 67.042 42.874 1.00 29.83 964 GLU A CA 1
ATOM 678 C C . GLU A 1 99 ? 60.364 67.408 42.358 1.00 29.52 964 GLU A C 1
ATOM 679 O O . GLU A 1 99 ? 60.166 67.569 41.158 1.00 30.80 964 GLU A O 1
ATOM 685 N N . ALA A 1 100 ? 59.409 67.554 43.269 1.00 27.18 965 ALA A N 1
ATOM 686 C CA . ALA A 1 100 ? 58.049 67.887 42.884 1.00 27.33 965 ALA A CA 1
ATOM 687 C C . ALA A 1 100 ? 57.946 69.231 42.159 1.00 26.79 965 ALA A C 1
ATOM 688 O O . ALA A 1 100 ? 57.104 69.390 41.288 1.00 27.48 965 ALA A O 1
ATOM 690 N N . ASP A 1 101 ? 58.790 70.201 42.495 1.00 28.80 966 ASP A N 1
ATOM 691 C CA . ASP A 1 101 ? 58.705 71.501 41.819 1.00 30.49 966 ASP A CA 1
ATOM 692 C C . ASP A 1 101 ? 59.125 71.508 40.356 1.00 31.80 966 ASP A C 1
ATOM 693 O O . ASP A 1 101 ? 58.707 72.388 39.601 1.00 32.44 966 ASP A O 1
ATOM 698 N N . SER A 1 102 ? 59.930 70.526 39.950 1.00 32.22 967 SER A N 1
ATOM 699 C CA . SER A 1 102 ? 60.410 70.433 38.568 1.00 30.93 967 SER A CA 1
ATOM 700 C C . SER A 1 102 ? 59.685 69.367 37.771 1.00 30.62 967 SER A C 1
ATOM 701 O O . SER A 1 102 ? 59.963 69.185 36.581 1.00 28.51 967 SER A O 1
ATOM 704 N N . ASP A 1 103 ? 58.761 68.661 38.419 1.00 28.71 968 ASP A N 1
ATOM 705 C CA . ASP A 1 103 ? 58.033 67.587 37.759 1.00 27.57 968 ASP A CA 1
ATOM 706 C C . ASP A 1 103 ? 57.107 68.103 36.665 1.00 26.94 968 ASP A C 1
ATOM 707 O O . ASP A 1 103 ? 56.163 68.837 36.935 1.00 25.84 968 ASP A O 1
ATOM 712 N N . ARG A 1 104 ? 57.361 67.690 35.430 1.00 26.81 969 ARG A N 1
ATOM 713 C CA . ARG A 1 104 ? 56.546 68.134 34.305 1.00 27.27 969 ARG A CA 1
ATOM 714 C C . ARG A 1 104 ? 55.583 67.054 33.831 1.00 25.81 969 ARG A C 1
ATOM 715 O O . ARG A 1 104 ? 55.046 67.141 32.730 1.00 27.41 969 ARG A O 1
ATOM 723 N N . THR A 1 105 ? 55.353 66.041 34.657 1.00 24.00 970 THR A N 1
ATOM 724 C CA . THR A 1 105 ? 54.440 64.963 34.267 1.00 23.04 970 THR A CA 1
ATOM 725 C C . THR A 1 105 ? 53.093 65.079 34.965 1.00 22.35 970 THR A C 1
ATOM 726 O O . THR A 1 105 ? 52.312 64.131 34.952 1.00 22.13 970 THR A O 1
ATOM 730 N N . LEU A 1 106 ? 52.812 66.229 35.569 1.00 19.21 971 LEU A N 1
ATOM 731 C CA . LEU A 1 106 ? 51.539 66.412 36.276 1.00 20.67 971 LEU A CA 1
ATOM 732 C C . LEU A 1 106 ? 50.318 66.439 35.373 1.00 20.83 971 LEU A C 1
ATOM 733 O O . LEU A 1 106 ? 50.400 66.825 34.204 1.00 19.26 971 LEU A O 1
ATOM 738 N N . CYS A 1 107 ? 49.190 66.024 35.947 1.00 17.95 972 CYS A N 1
ATOM 739 C CA . CYS A 1 107 ? 47.905 65.956 35.264 1.00 17.90 972 CYS A CA 1
ATOM 740 C C . CYS A 1 107 ? 47.493 67.301 34.709 1.00 16.10 972 CYS A C 1
ATOM 741 O O . CYS A 1 107 ? 48.058 68.338 35.066 1.00 17.27 972 CYS A O 1
ATOM 744 N N . PHE A 1 108 ? 46.496 67.266 33.833 1.00 18.27 973 PHE A N 1
ATOM 745 C CA . PHE A 1 108 ? 45.942 68.466 33.189 1.00 18.40 973 PHE A CA 1
ATOM 746 C C . PHE A 1 108 ? 47.033 69.273 32.477 1.00 19.41 973 PHE A C 1
ATOM 747 O O . PHE A 1 108 ? 46.955 70.497 32.405 1.00 19.76 973 PHE A O 1
ATOM 755 N N . ASN A 1 109 ? 48.031 68.570 31.946 1.00 20.72 974 ASN A N 1
ATOM 756 C CA . ASN A 1 109 ? 49.159 69.211 31.267 1.00 24.16 974 ASN A CA 1
ATOM 757 C C . ASN A 1 109 ? 49.832 70.177 32.229 1.00 23.12 974 ASN A C 1
ATOM 758 O O . ASN A 1 109 ? 50.067 71.339 31.903 1.00 23.36 974 ASN A O 1
ATOM 763 N N . ASN A 1 110 ? 50.133 69.667 33.425 1.00 21.83 975 ASN A N 1
ATOM 764 C CA . ASN A 1 110 ? 50.752 70.441 34.486 1.00 20.52 975 ASN A CA 1
ATOM 765 C C . ASN A 1 110 ? 49.860 71.584 34.881 1.00 21.68 975 ASN A C 1
ATOM 766 O O . ASN A 1 110 ? 50.325 72.707 35.141 1.00 21.68 975 ASN A O 1
ATOM 771 N N . PHE A 1 111 ? 48.569 71.272 34.934 1.00 18.26 976 PHE A N 1
ATOM 772 C CA . PHE A 1 111 ? 47.543 72.217 35.293 1.00 20.11 976 PHE A CA 1
ATOM 773 C C . PHE A 1 111 ? 47.423 73.413 34.338 1.00 20.60 976 PHE A C 1
ATOM 774 O O . PHE A 1 111 ? 46.775 74.408 34.675 1.00 19.64 976 PHE A O 1
ATOM 782 N N . GLN A 1 112 ? 48.012 73.304 33.146 1.00 21.46 977 GLN A N 1
ATOM 783 C CA . GLN A 1 112 ? 47.929 74.406 32.170 1.00 24.81 977 GLN A CA 1
ATOM 784 C C . GLN A 1 112 ? 46.634 74.340 31.365 1.00 24.85 977 GLN A C 1
ATOM 785 O O . GLN A 1 112 ? 46.277 75.284 30.671 1.00 24.18 977 GLN A O 1
ATOM 791 N N . ASP A 1 113 ? 45.936 73.212 31.450 1.00 25.36 978 ASP A N 1
ATOM 792 C CA . ASP A 1 113 ? 44.665 73.062 30.758 1.00 25.55 978 ASP A CA 1
ATOM 793 C C . ASP A 1 113 ? 43.730 74.134 31.302 1.00 26.94 978 ASP A C 1
ATOM 794 O O . ASP A 1 113 ? 43.778 74.472 32.500 1.00 27.22 978 ASP A O 1
ATOM 799 N N . PRO A 1 114 ? 42.864 74.693 30.436 1.00 26.34 979 PRO A N 1
ATOM 800 C CA . PRO A 1 114 ? 41.921 75.737 30.853 1.00 26.04 979 PRO A CA 1
ATOM 801 C C . PRO A 1 114 ? 41.021 75.214 31.982 1.00 24.73 979 PRO A C 1
ATOM 802 O O . PRO A 1 114 ? 40.348 74.185 31.834 1.00 24.79 979 PRO A O 1
ATOM 806 N N . CYS A 1 115 ? 41.019 75.926 33.097 1.00 24.49 980 CYS A N 1
ATOM 807 C CA . CYS A 1 115 ? 40.224 75.530 34.252 1.00 23.81 980 CYS A CA 1
ATOM 808 C C . CYS A 1 115 ? 38.881 76.260 34.333 1.00 24.18 980 CYS A C 1
ATOM 809 O O . CYS A 1 115 ? 38.825 77.480 34.270 1.00 22.84 980 CYS A O 1
ATOM 812 N N . PRO A 1 116 ? 37.780 75.513 34.490 1.00 23.64 981 PRO A N 1
ATOM 813 C CA . PRO A 1 116 ? 36.453 76.133 34.584 1.00 23.40 981 PRO A CA 1
ATOM 814 C C . PRO A 1 116 ? 36.312 76.861 35.916 1.00 23.65 981 PRO A C 1
ATOM 815 O O . PRO A 1 116 ? 37.069 76.611 36.856 1.00 24.70 981 PRO A O 1
ATOM 819 N N . GLN A 1 117 ? 35.329 77.750 35.998 1.00 23.18 982 GLN A N 1
ATOM 820 C CA . GLN A 1 117 ? 35.081 78.510 37.209 1.00 26.97 982 GLN A CA 1
ATOM 821 C C . GLN A 1 117 ? 33.593 78.868 37.201 1.00 27.19 982 GLN A C 1
ATOM 822 O O . GLN A 1 117 ? 33.041 79.175 36.141 1.00 29.55 982 GLN A O 1
ATOM 828 N N . LEU A 1 118 ? 32.929 78.810 38.350 1.00 23.79 983 LEU A N 1
ATOM 829 C CA . LEU A 1 118 ? 31.510 79.158 38.367 1.00 24.30 983 LEU A CA 1
ATOM 830 C C . LEU A 1 118 ? 31.374 80.671 38.501 1.00 24.84 983 LEU A C 1
ATOM 831 O O . LEU A 1 118 ? 32.191 81.331 39.153 1.00 24.89 983 LEU A O 1
ATOM 836 N N . THR A 1 119 ? 30.340 81.223 37.887 1.00 26.58 984 THR A N 1
ATOM 837 C CA . THR A 1 119 ? 30.127 82.660 37.959 1.00 25.46 984 THR A CA 1
ATOM 838 C C . THR A 1 119 ? 29.601 83.027 39.345 1.00 25.33 984 THR A C 1
ATOM 839 O O . THR A 1 119 ? 29.227 82.161 40.147 1.00 21.71 984 THR A O 1
ATOM 843 N N . LYS A 1 120 ? 29.576 84.325 39.615 1.00 25.31 985 LYS A N 1
ATOM 844 C CA . LYS A 1 120 ? 29.098 84.875 40.884 1.00 26.01 985 LYS A CA 1
ATOM 845 C C . LYS A 1 120 ? 27.635 84.499 41.130 1.00 23.97 985 LYS A C 1
ATOM 846 O O . LYS A 1 120 ? 27.210 84.222 42.261 1.00 21.58 985 LYS A O 1
ATOM 852 N N . GLU A 1 121 ? 26.860 84.494 40.058 1.00 22.97 986 GLU A N 1
ATOM 853 C CA . GLU A 1 121 ? 25.447 84.178 40.152 1.00 22.51 986 GLU A CA 1
ATOM 854 C C . GLU A 1 121 ? 25.251 82.689 40.444 1.00 22.63 986 GLU A C 1
ATOM 855 O O . GLU A 1 121 ? 24.393 82.311 41.244 1.00 20.75 986 GLU A O 1
ATOM 861 N N . GLN A 1 122 ? 26.044 81.859 39.774 1.00 20.88 987 GLN A N 1
ATOM 862 C CA . GLN A 1 122 ? 25.962 80.416 39.948 1.00 20.52 987 GLN A CA 1
ATOM 863 C C . GLN A 1 122 ? 26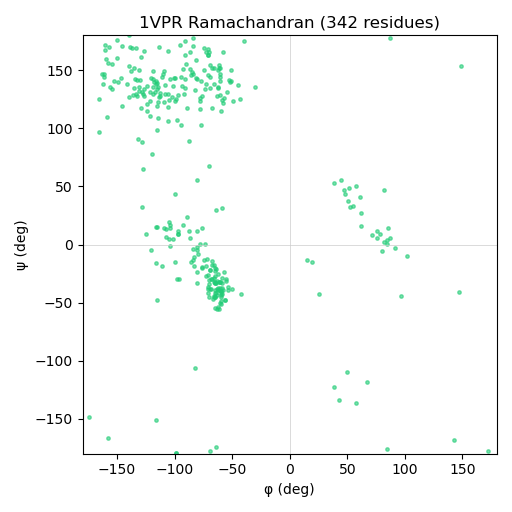.233 80.033 41.388 1.00 19.00 987 GLN A C 1
ATOM 864 O O . GLN A 1 122 ? 25.559 79.177 41.929 1.00 18.84 987 GLN A O 1
ATOM 870 N N . VAL A 1 123 ? 27.221 80.666 42.007 1.00 19.52 988 VAL A N 1
ATOM 871 C CA . VAL A 1 123 ? 27.558 80.379 43.381 1.00 20.13 988 VAL A CA 1
ATOM 872 C C . VAL A 1 123 ? 26.410 80.808 44.280 1.00 21.36 988 VAL A C 1
ATOM 873 O O . VAL A 1 123 ? 26.007 80.067 45.193 1.00 19.39 988 VAL A O 1
ATOM 877 N N . ALA A 1 124 ? 25.869 81.995 44.007 1.00 21.05 989 ALA A N 1
ATOM 878 C CA . ALA A 1 124 ? 24.770 82.547 44.782 1.00 21.21 989 ALA A CA 1
ATOM 879 C C . ALA A 1 124 ? 23.545 81.635 44.764 1.00 19.53 989 ALA A C 1
ATOM 880 O O . ALA A 1 124 ? 22.893 81.436 45.782 1.00 21.47 989 ALA A O 1
ATOM 890 N N . CYS A 1 126 ? 23.400 78.448 44.553 1.00 19.20 991 CYS A N 1
ATOM 891 C CA . CYS A 1 126 ? 23.615 77.254 45.359 1.00 19.65 991 CYS A CA 1
ATOM 892 C C . CYS A 1 126 ? 23.700 77.505 46.851 1.00 20.16 991 CYS A C 1
ATOM 893 O O . CYS A 1 126 ? 23.639 76.560 47.635 1.00 20.50 991 CYS A O 1
ATOM 896 N N . LYS A 1 127 ? 23.849 78.764 47.255 1.00 20.49 992 LYS A N 1
ATOM 897 C CA . LYS A 1 127 ? 23.948 79.066 48.684 1.00 22.56 992 LYS A CA 1
ATOM 898 C C . LYS A 1 127 ? 22.719 78.528 49.404 1.00 21.72 992 LYS A C 1
ATOM 899 O O . LYS A 1 127 ? 21.593 78.827 49.021 1.00 21.44 992 LYS A O 1
ATOM 905 N N . GLY A 1 128 ? 22.940 77.718 50.435 1.00 23.34 993 GLY A N 1
ATOM 906 C CA . GLY A 1 128 ? 21.832 77.147 51.193 1.00 21.96 993 GLY A CA 1
ATOM 907 C C . GLY A 1 128 ? 21.164 75.900 50.608 1.00 23.18 993 GLY A C 1
ATOM 908 O O . GLY A 1 128 ? 20.191 75.388 51.180 1.00 20.34 993 GLY A O 1
ATOM 909 N N . PHE A 1 129 ? 21.677 75.404 49.484 1.00 20.04 994 PHE A N 1
ATOM 910 C CA . PHE A 1 129 ? 21.125 74.220 48.837 1.00 19.53 994 PHE A CA 1
ATOM 911 C C . PHE A 1 129 ? 21.248 73.003 49.764 1.00 18.27 994 PHE A C 1
ATOM 912 O O . PHE A 1 129 ? 22.155 72.950 50.592 1.00 17.29 994 PHE A O 1
ATOM 920 N N . ASP A 1 130 ? 20.320 72.051 49.651 1.00 18.27 995 ASP A N 1
ATOM 921 C CA . ASP A 1 130 ? 20.362 70.822 50.467 1.00 16.68 995 ASP A CA 1
ATOM 922 C C . ASP A 1 130 ? 21.224 69.814 49.712 1.00 16.72 995 ASP A C 1
ATOM 923 O O . ASP A 1 130 ? 20.706 69.026 48.901 1.00 18.12 995 ASP A O 1
ATOM 928 N N . TYR A 1 131 ? 22.531 69.844 49.970 1.00 15.91 996 TYR A N 1
ATOM 929 C CA . TYR A 1 131 ? 23.449 68.937 49.283 1.00 17.28 996 TYR A CA 1
ATOM 930 C C . TYR A 1 131 ? 23.198 67.471 49.590 1.00 16.36 996 TYR A C 1
ATOM 931 O O . TYR A 1 131 ? 23.611 66.614 48.814 1.00 16.81 996 TYR A O 1
ATOM 940 N N . GLY A 1 132 ? 22.527 67.192 50.715 1.00 17.51 997 GLY A N 1
ATOM 941 C CA . GLY A 1 132 ? 22.222 65.817 51.090 1.00 17.54 997 GLY A CA 1
ATOM 942 C C . GLY A 1 132 ? 21.014 65.187 50.388 1.00 18.45 997 GLY A C 1
ATOM 943 O O . GLY A 1 132 ? 20.736 64.001 50.564 1.00 20.47 997 GLY A O 1
ATOM 944 N N . ASP A 1 133 ? 20.296 65.955 49.583 1.00 18.48 998 ASP A N 1
ATOM 945 C CA . ASP A 1 133 ? 19.109 65.439 48.897 1.00 18.90 998 ASP A CA 1
ATOM 946 C C . ASP A 1 133 ? 19.485 64.962 47.496 1.00 20.05 998 ASP A C 1
ATOM 947 O O . ASP A 1 133 ? 19.664 65.777 46.573 1.00 19.26 998 ASP A O 1
ATOM 952 N N . LYS A 1 134 ? 19.589 63.640 47.334 1.00 19.03 999 LYS A N 1
ATOM 953 C CA . LYS A 1 134 ? 19.995 63.055 46.061 1.00 17.70 999 LYS A CA 1
ATOM 954 C C . LYS A 1 134 ? 19.010 63.282 44.932 1.00 18.62 999 LYS A C 1
ATOM 955 O O . LYS A 1 134 ? 19.384 63.149 43.765 1.00 16.44 999 LYS A O 1
ATOM 961 N N . THR A 1 135 ? 17.766 63.640 45.266 1.00 18.44 1000 THR A N 1
ATOM 962 C CA . THR A 1 135 ? 16.727 63.882 44.260 1.00 19.13 1000 THR A CA 1
ATOM 963 C C . THR A 1 135 ? 16.727 65.289 43.645 1.00 19.93 1000 THR A C 1
ATOM 964 O O . THR A 1 135 ? 15.952 65.574 42.724 1.00 17.42 1000 THR A O 1
ATOM 968 N N . LEU A 1 136 ? 17.592 66.170 44.130 1.00 18.66 1001 LEU A N 1
ATOM 969 C CA . LEU A 1 136 ? 17.626 67.541 43.604 1.00 19.01 1001 LEU A CA 1
ATOM 970 C C . LEU A 1 136 ? 18.739 67.798 42.596 1.00 19.49 1001 LEU A C 1
ATOM 971 O O . LEU A 1 136 ? 19.842 67.279 42.720 1.00 20.16 1001 LEU A O 1
ATOM 976 N N . LYS A 1 137 ? 18.446 68.607 41.593 1.00 19.82 1002 LYS A N 1
ATOM 977 C CA . LYS A 1 137 ? 19.452 68.979 40.619 1.00 19.83 1002 LYS A CA 1
ATOM 978 C C . LYS A 1 137 ? 20.176 70.177 41.230 1.00 21.19 1002 LYS A C 1
ATOM 979 O O . LYS A 1 137 ? 19.553 70.986 41.934 1.00 20.25 1002 LYS A O 1
ATOM 985 N N . LEU A 1 138 ? 21.475 70.304 40.971 1.00 19.30 1003 LEU A N 1
ATOM 986 C CA . LEU A 1 138 ? 22.225 71.428 41.509 1.00 19.60 1003 LEU A CA 1
ATOM 987 C C . LEU A 1 138 ? 21.575 72.662 40.885 1.00 20.95 1003 LEU A C 1
ATOM 988 O O . LEU A 1 138 ? 21.291 72.690 39.679 1.00 21.66 1003 LEU A O 1
ATOM 993 N N . PRO A 1 139 ? 21.323 73.696 41.692 1.00 22.09 1004 PRO A N 1
ATOM 994 C CA . PRO A 1 139 ? 20.686 74.920 41.189 1.00 23.21 1004 PRO A CA 1
ATOM 995 C C . PRO A 1 139 ? 21.360 75.627 40.015 1.0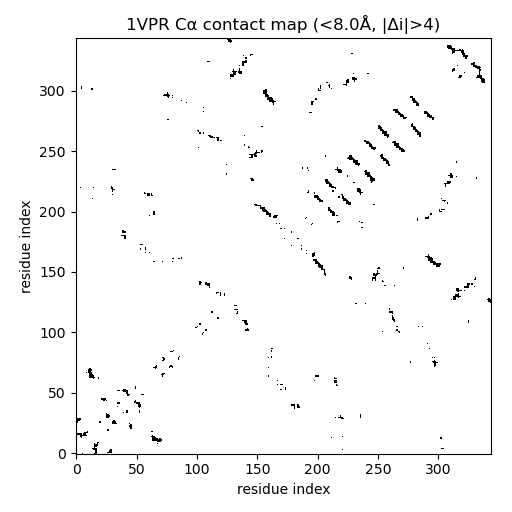0 25.23 1004 PRO A C 1
ATOM 996 O O . PRO A 1 139 ? 20.681 76.233 39.194 1.00 27.05 1004 PRO A O 1
ATOM 1000 N N . CYS A 1 140 ? 22.684 75.556 39.918 1.00 25.80 1005 CYS A N 1
ATOM 1001 C CA . CYS A 1 140 ? 23.362 76.261 38.836 1.00 25.24 1005 CYS A CA 1
ATOM 1002 C C . CYS A 1 140 ? 23.472 75.466 37.548 1.00 25.84 1005 CYS A C 1
ATOM 1003 O O . CYS A 1 140 ? 24.181 75.871 36.624 1.00 28.46 1005 CYS A O 1
ATOM 1006 N N . GLY A 1 141 ? 22.748 74.352 37.465 1.00 24.93 1006 GLY A N 1
ATOM 1007 C CA . GLY A 1 141 ? 22.813 73.532 36.263 1.00 23.45 1006 GLY A CA 1
ATOM 1008 C C . GLY A 1 141 ? 24.001 72.595 36.361 1.00 23.68 1006 GLY A C 1
ATOM 1009 O O . GLY A 1 141 ? 24.702 72.616 37.376 1.00 23.19 1006 GLY A O 1
ATOM 1010 N N . PRO A 1 142 ? 24.287 71.800 35.313 1.00 22.92 1007 PRO A N 1
ATOM 1011 C CA . PRO A 1 142 ? 25.395 70.839 35.270 1.00 21.63 1007 PRO A CA 1
ATOM 1012 C C . PRO A 1 142 ? 26.729 71.472 35.583 1.00 20.96 1007 PRO A C 1
ATOM 1013 O O . PRO A 1 142 ? 27.072 72.508 35.008 1.00 21.03 1007 PRO A O 1
ATOM 1017 N N . LEU A 1 143 ? 27.500 70.869 36.482 1.00 19.13 1008 LEU A N 1
ATOM 1018 C CA . LEU A 1 143 ? 28.810 71.434 36.760 1.00 18.72 1008 LEU A CA 1
ATOM 1019 C C . LEU A 1 143 ? 29.662 71.160 35.525 1.00 18.32 1008 LEU A C 1
ATOM 1020 O O . LEU A 1 143 ? 29.478 70.147 34.844 1.00 18.52 1008 LEU A O 1
ATOM 1025 N N . PRO A 1 144 ? 30.576 72.085 35.185 1.00 17.46 1009 PRO A N 1
ATOM 1026 C CA . PRO A 1 144 ? 31.436 71.873 34.026 1.00 20.45 1009 PRO A CA 1
ATOM 1027 C C . PRO A 1 144 ? 32.483 70.806 34.357 1.00 19.30 1009 PRO A C 1
ATOM 1028 O O . PRO A 1 144 ? 33.011 70.799 35.463 1.00 17.28 1009 PRO A O 1
ATOM 1032 N N . TRP A 1 145 ? 32.755 69.891 33.427 1.00 18.03 1010 TRP A N 1
ATOM 1033 C CA . TRP A 1 145 ? 33.822 68.913 33.639 1.00 17.20 1010 TRP A CA 1
ATOM 1034 C C . TRP A 1 145 ? 35.078 69.712 33.263 1.00 18.42 1010 TRP A C 1
ATOM 1035 O O . TRP A 1 145 ? 35.029 70.541 32.347 1.00 19.04 1010 TRP A O 1
ATOM 1046 N N . PRO A 1 146 ? 36.206 69.512 33.973 1.00 18.83 1011 PRO A N 1
ATOM 1047 C CA . PRO A 1 146 ? 37.404 70.281 33.610 1.00 16.94 1011 PRO A CA 1
ATOM 1048 C C . PRO A 1 146 ? 38.130 69.765 32.381 1.00 18.59 1011 PRO A C 1
ATOM 1049 O O . PRO A 1 146 ? 38.520 68.599 32.326 1.00 17.07 1011 PRO A O 1
ATOM 1053 N N . ALA A 1 147 ? 38.309 70.635 31.388 1.00 20.36 1012 ALA A N 1
ATOM 1054 C CA . ALA A 1 147 ? 39.021 70.283 30.156 1.00 20.30 1012 ALA A CA 1
ATOM 1055 C C . ALA A 1 147 ? 40.301 69.512 30.472 1.00 20.01 1012 ALA A C 1
ATOM 1056 O O . ALA A 1 147 ? 41.031 69.886 31.393 1.00 19.48 1012 ALA A O 1
ATOM 1058 N N . GLY A 1 148 ? 40.581 68.452 29.711 1.00 19.75 1013 GLY A N 1
ATOM 1059 C CA . GLY A 1 148 ? 41.801 67.682 29.947 1.00 18.78 1013 GLY A CA 1
ATOM 1060 C C . GLY A 1 148 ? 41.648 66.514 30.910 1.00 20.02 1013 GLY A C 1
ATOM 1061 O O . GLY A 1 148 ? 42.603 65.775 31.150 1.00 18.17 1013 GLY A O 1
ATOM 1062 N N . LEU A 1 149 ? 40.462 66.334 31.482 1.00 19.40 1014 LEU A N 1
ATOM 1063 C CA . LEU A 1 149 ? 40.278 65.203 32.384 1.00 19.60 1014 LEU A CA 1
ATOM 1064 C C . LEU A 1 149 ? 40.153 63.936 31.548 1.00 20.45 1014 LEU A C 1
ATOM 1065 O O . LEU A 1 149 ? 39.355 63.880 30.619 1.00 20.35 1014 LEU A O 1
ATOM 1070 N N . PRO A 1 150 ? 40.950 62.902 31.858 1.00 20.39 1015 PRO A N 1
ATOM 1071 C CA . PRO A 1 150 ? 40.830 61.678 31.069 1.00 21.02 1015 PRO A CA 1
ATOM 1072 C C . PRO A 1 150 ? 39.472 61.040 31.289 1.00 22.13 1015 PRO A C 1
ATOM 1073 O O . PRO A 1 150 ? 38.860 61.222 32.342 1.00 20.18 1015 PRO A O 1
ATOM 1077 N N . GLU A 1 151 ? 38.992 60.306 30.287 1.00 22.74 1016 GLU A N 1
ATOM 1078 C CA . GLU A 1 151 ? 37.708 59.628 30.383 1.00 24.60 1016 GLU A CA 1
ATOM 1079 C C . GLU A 1 151 ? 37.930 58.343 31.153 1.00 24.75 1016 GLU A C 1
ATOM 1080 O O . GLU A 1 151 ? 39.061 57.849 31.239 1.00 24.64 1016 GLU A O 1
ATOM 1086 N N . PRO A 1 152 ? 36.863 57.789 31.737 1.00 24.78 1017 PRO A N 1
ATOM 1087 C CA . PRO A 1 152 ? 37.030 56.549 32.503 1.00 25.31 1017 PRO A CA 1
ATOM 1088 C C . PRO A 1 152 ? 36.984 55.299 31.620 1.00 25.50 1017 PRO A C 1
ATOM 1089 O O . PRO A 1 152 ? 36.650 55.376 30.441 1.00 26.50 1017 PRO A O 1
ATOM 1093 N N . GLY A 1 153 ? 37.319 54.156 32.200 1.00 23.90 1018 GLY A N 1
ATOM 1094 C CA . GLY A 1 153 ? 37.289 52.909 31.459 1.00 23.27 1018 GLY A CA 1
ATOM 1095 C C . GLY A 1 153 ? 38.378 51.976 31.942 1.00 22.36 1018 GLY A C 1
ATOM 1096 O O . GLY A 1 153 ? 38.159 50.779 32.071 1.00 21.84 1018 GLY A O 1
ATOM 1097 N N . TYR A 1 154 ? 39.555 52.525 32.214 1.00 20.43 1019 TYR A N 1
ATOM 1098 C CA . TYR A 1 154 ? 40.671 51.720 32.684 1.00 19.14 1019 TYR A CA 1
ATOM 1099 C C . TYR A 1 154 ? 40.355 51.145 34.066 1.00 19.08 1019 TYR A C 1
ATOM 1100 O O . TYR A 1 154 ? 39.803 51.834 34.921 1.00 19.42 1019 TYR A O 1
ATOM 1109 N N . VAL A 1 155 ? 40.705 49.884 34.281 1.00 19.32 1020 VAL A N 1
ATOM 1110 C CA . VAL A 1 155 ? 40.462 49.268 35.577 1.00 17.33 1020 VAL A CA 1
ATOM 1111 C C . VAL A 1 155 ? 41.798 48.809 36.136 1.00 16.42 1020 VAL A C 1
ATOM 1112 O O . VAL A 1 155 ? 42.412 47.882 35.607 1.00 15.97 1020 VAL A O 1
ATOM 1116 N N . PRO A 1 156 ? 42.286 49.463 37.208 1.00 14.70 1021 PRO A N 1
ATOM 1117 C CA . PRO A 1 156 ? 43.567 49.049 37.774 1.00 15.97 1021 PRO A CA 1
ATOM 1118 C C . PRO A 1 156 ? 43.573 47.561 38.038 1.00 18.96 1021 PRO A C 1
ATOM 1119 O O . PRO A 1 156 ? 42.567 47.000 38.491 1.00 18.30 1021 PRO A O 1
ATOM 1123 N N . LYS A 1 157 ? 44.699 46.920 37.755 1.00 18.11 1022 LYS A N 1
ATOM 1124 C CA . LYS A 1 157 ? 44.789 45.478 37.933 1.00 22.11 1022 LYS A CA 1
ATOM 1125 C C . LYS A 1 157 ? 45.391 45.013 39.253 1.00 20.87 1022 LYS A C 1
ATOM 1126 O O . LYS A 1 157 ? 45.051 43.926 39.753 1.00 23.24 1022 LYS A O 1
ATOM 1132 N N . THR A 1 158 ? 46.284 45.804 39.831 1.00 18.96 1023 THR A N 1
ATOM 1133 C CA . THR A 1 158 ? 46.913 45.378 41.068 1.00 19.68 1023 THR A CA 1
ATOM 1134 C C . THR A 1 158 ? 46.448 46.049 42.362 1.00 19.65 1023 THR A C 1
ATOM 1135 O O . THR A 1 158 ? 47.021 45.777 43.413 1.00 19.28 1023 THR A O 1
ATOM 1139 N N . ASN A 1 159 ? 45.429 46.911 42.295 1.00 18.46 1024 ASN A N 1
ATOM 1140 C CA . ASN A 1 159 ? 44.927 47.615 43.484 1.00 16.94 1024 ASN A CA 1
ATOM 1141 C C . ASN A 1 159 ? 46.064 48.164 44.346 1.00 16.09 1024 ASN A C 1
ATOM 1142 O O . ASN A 1 159 ? 46.141 47.900 45.554 1.00 16.95 1024 ASN A O 1
ATOM 1147 N N . PRO A 1 160 ? 46.944 48.975 43.746 1.00 15.60 1025 PRO A N 1
ATOM 1148 C CA . PRO A 1 160 ? 48.087 49.559 44.436 1.00 14.63 1025 PRO A CA 1
ATOM 1149 C C . PRO A 1 160 ? 47.806 50.553 45.559 1.00 12.88 1025 PRO A C 1
ATOM 1150 O O . PRO A 1 160 ? 48.677 50.796 46.387 1.00 13.78 1025 PRO A O 1
ATOM 1154 N N . LEU A 1 161 ? 46.613 51.141 45.578 1.00 12.39 1026 LEU A N 1
ATOM 1155 C CA . LEU A 1 161 ? 46.239 52.108 46.604 1.00 11.86 1026 LEU A CA 1
ATOM 1156 C C . LEU A 1 161 ? 45.748 51.431 47.890 1.00 12.98 1026 LEU A C 1
ATOM 1157 O O . LEU A 1 161 ? 45.719 52.058 48.959 1.00 13.84 1026 LEU A O 1
ATOM 1162 N N . HIS A 1 162 ? 45.363 50.161 47.783 1.00 11.91 1027 HIS A N 1
ATOM 1163 C CA . HIS A 1 162 ? 44.839 49.399 48.914 1.00 13.15 1027 HIS A CA 1
ATOM 1164 C C . HIS A 1 162 ? 45.847 49.341 50.074 1.00 14.56 1027 HIS A C 1
ATOM 1165 O O . HIS A 1 162 ? 46.969 48.878 49.909 1.00 14.35 1027 HIS A O 1
ATOM 1172 N N . GLY A 1 163 ? 45.438 49.817 51.245 1.00 15.10 1028 GLY A N 1
ATOM 1173 C CA . GLY A 1 163 ? 46.317 49.787 52.404 1.00 13.46 1028 GLY A CA 1
ATOM 1174 C C . GLY A 1 163 ? 46.163 51.019 53.271 1.00 13.28 1028 GLY A C 1
ATOM 1175 O O . GLY A 1 163 ? 45.208 51.797 53.113 1.00 13.79 1028 GLY A O 1
ATOM 1176 N N . ARG A 1 164 ? 47.097 51.184 54.200 1.00 12.31 1029 ARG A N 1
ATOM 1177 C CA . ARG A 1 164 ? 47.108 52.326 55.094 1.00 11.55 1029 ARG A CA 1
ATOM 1178 C C . ARG A 1 164 ? 48.328 53.179 54.756 1.00 12.25 1029 ARG A C 1
ATOM 1179 O O . ARG A 1 164 ? 49.465 52.670 54.621 1.00 11.20 1029 ARG A O 1
ATOM 1187 N N . TRP A 1 165 ? 48.071 54.475 54.583 1.00 11.58 1030 TRP A N 1
ATOM 1188 C CA . TRP A 1 165 ? 49.090 55.453 54.190 1.00 13.42 1030 TRP A CA 1
ATOM 1189 C C . TRP A 1 165 ? 49.231 56.489 55.271 1.00 12.08 1030 TRP A C 1
ATOM 1190 O O . TRP A 1 165 ? 48.233 56.965 55.796 1.00 13.52 1030 TRP A O 1
ATOM 1201 N N . ILE A 1 166 ? 50.461 56.839 55.611 1.00 14.35 1031 ILE A N 1
ATOM 1202 C CA . ILE A 1 166 ? 50.693 57.828 56.653 1.00 14.42 1031 ILE A CA 1
ATOM 1203 C C . ILE A 1 166 ? 51.328 59.090 56.068 1.00 14.33 1031 ILE A C 1
ATOM 1204 O O . ILE A 1 166 ? 52.355 59.042 55.386 1.00 13.33 1031 ILE A O 1
ATOM 1209 N N . THR A 1 167 ? 50.707 60.226 56.352 1.00 14.94 1032 THR A N 1
ATOM 1210 C CA . THR A 1 167 ? 51.183 61.515 55.873 1.00 14.74 1032 THR A CA 1
ATOM 1211 C C . THR A 1 167 ? 52.563 61.869 56.411 1.00 14.98 1032 THR A C 1
ATOM 1212 O O . THR A 1 167 ? 52.791 61.858 57.643 1.00 14.10 1032 THR A O 1
ATOM 1216 N N . VAL A 1 168 ? 53.474 62.219 55.502 1.00 11.44 1033 VAL A N 1
ATOM 1217 C CA . VAL A 1 168 ? 54.816 62.585 55.920 1.00 13.39 1033 VAL A CA 1
ATOM 1218 C C . VAL A 1 168 ? 55.168 64.007 55.494 1.00 14.42 1033 VAL A C 1
ATOM 1219 O O . VAL A 1 168 ? 56.214 64.543 55.853 1.00 16.11 1033 VAL A O 1
ATOM 1223 N N . SER A 1 169 ? 54.281 64.642 54.749 1.00 16.40 1034 SER A N 1
ATOM 1224 C CA . SER A 1 169 ? 54.527 66.023 54.356 1.00 18.04 1034 SER A CA 1
ATOM 1225 C C . SER A 1 169 ? 53.244 66.671 53.904 1.00 18.47 1034 SER A C 1
ATOM 1226 O O . SER A 1 169 ? 52.441 66.058 53.195 1.00 18.63 1034 SER A O 1
ATOM 1229 N N . GLY A 1 170 ? 53.049 67.916 54.331 1.00 16.47 1035 GLY A N 1
ATOM 1230 C CA . GLY A 1 170 ? 51.862 68.647 53.933 1.00 16.44 1035 GLY A CA 1
ATOM 1231 C C . GLY A 1 170 ? 50.654 68.394 54.802 1.00 16.98 1035 GLY A C 1
ATOM 1232 O O . GLY A 1 170 ? 49.537 68.737 54.409 1.00 17.46 1035 GLY A O 1
ATOM 1233 N N . GLY A 1 171 ? 50.857 67.798 55.972 1.00 16.70 1036 GLY A N 1
ATOM 1234 C CA . GLY A 1 171 ? 49.740 67.550 56.855 1.00 17.29 1036 GLY A CA 1
ATOM 1235 C C . GLY A 1 171 ? 49.185 68.841 57.427 1.00 19.63 1036 GLY A C 1
ATOM 1236 O O . GLY A 1 171 ? 49.938 69.801 57.727 1.00 19.18 1036 GLY A O 1
ATOM 1237 N N . GLN A 1 172 ? 47.869 68.881 57.604 1.00 17.76 1037 GLN A N 1
ATOM 1238 C CA . GLN A 1 172 ? 47.246 70.084 58.141 1.00 17.28 1037 GLN A CA 1
ATOM 1239 C C . GLN A 1 172 ? 47.634 70.388 59.574 1.00 18.85 1037 GLN A C 1
ATOM 1240 O O . GLN A 1 172 ? 47.707 71.555 59.949 1.00 21.64 1037 GLN A O 1
ATOM 1246 N N . ALA A 1 173 ? 47.895 69.368 60.385 1.00 18.98 1038 ALA A N 1
ATOM 1247 C CA . ALA A 1 173 ? 48.233 69.636 61.779 1.00 18.35 1038 ALA A CA 1
ATOM 1248 C C . ALA A 1 173 ? 49.469 70.537 61.902 1.00 19.64 1038 ALA A C 1
ATOM 1249 O O . ALA A 1 173 ? 49.520 71.421 62.762 1.00 18.60 1038 ALA A O 1
ATOM 1251 N N . ALA A 1 174 ? 50.445 70.343 61.024 1.00 18.84 1039 ALA A N 1
ATOM 1252 C CA . ALA A 1 174 ? 51.650 71.161 61.030 1.00 21.52 1039 ALA A CA 1
ATOM 1253 C C . ALA A 1 174 ? 51.286 72.632 60.808 1.00 21.75 1039 ALA A C 1
ATOM 1254 O O . ALA A 1 174 ? 51.862 73.516 61.461 1.00 20.19 1039 ALA A O 1
ATOM 1256 N N . PHE A 1 175 ? 50.327 72.897 59.912 1.00 20.41 1040 PHE A N 1
ATOM 1257 C CA . PHE A 1 175 ? 49.903 74.275 59.644 1.00 23.64 1040 PHE A CA 1
ATOM 1258 C C . PHE A 1 175 ? 49.129 74.855 60.821 1.00 25.18 1040 PHE A C 1
ATOM 1259 O O . PHE A 1 175 ? 49.286 76.029 61.153 1.00 24.66 1040 PHE A O 1
ATOM 1267 N N . ILE A 1 176 ? 48.306 74.026 61.458 1.00 27.24 1041 ILE A N 1
ATOM 1268 C CA . ILE A 1 176 ? 47.542 74.458 62.615 1.00 28.93 1041 ILE A CA 1
ATOM 1269 C C . ILE A 1 176 ? 48.490 74.793 63.769 1.00 30.56 1041 ILE A C 1
ATOM 1270 O O . ILE A 1 176 ? 48.322 75.819 64.426 1.00 31.06 1041 ILE A O 1
ATOM 1275 N N . LYS A 1 177 ? 49.481 73.938 64.018 1.00 30.07 1042 LYS A N 1
ATOM 1276 C CA . LYS A 1 177 ? 50.435 74.194 65.099 1.00 31.29 1042 LYS A CA 1
ATOM 1277 C C . LYS A 1 177 ? 51.157 75.535 64.866 1.00 32.11 1042 LYS A C 1
ATOM 1278 O O . LYS A 1 177 ? 51.503 76.239 65.811 1.00 34.03 1042 LYS A O 1
ATOM 1280 N N . GLU A 1 178 ? 51.386 75.882 63.606 1.00 32.36 1043 GLU A N 1
ATOM 1281 C CA . GLU A 1 178 ? 52.019 77.152 63.272 1.00 34.98 1043 GLU A CA 1
ATOM 1282 C C . GLU A 1 178 ? 51.099 78.303 63.666 1.00 36.82 1043 GLU A C 1
ATOM 1283 O O . GLU A 1 178 ? 51.539 79.282 64.263 1.00 38.73 1043 GLU A O 1
ATOM 1289 N N . ALA A 1 179 ? 49.818 78.170 63.329 1.00 39.43 1044 ALA A N 1
ATOM 1290 C CA . ALA A 1 179 ? 48.813 79.174 63.658 1.00 40.07 1044 ALA A CA 1
ATOM 1291 C C . ALA A 1 179 ? 48.668 79.315 65.173 1.00 41.17 1044 ALA A C 1
ATOM 1292 O O . ALA A 1 179 ? 48.573 80.427 65.684 1.00 42.00 1044 ALA A O 1
ATOM 1294 N N . ILE A 1 180 ? 48.633 78.191 65.886 1.00 42.55 1045 ILE A N 1
ATOM 1295 C CA . ILE A 1 180 ? 48.512 78.223 67.343 1.00 43.42 1045 ILE A CA 1
ATOM 1296 C C . ILE A 1 180 ? 49.688 78.946 68.007 1.00 45.46 1045 ILE A C 1
ATOM 1297 O O . ILE A 1 180 ? 49.503 79.667 68.989 1.00 46.18 1045 ILE A O 1
ATOM 1302 N N . LYS A 1 181 ? 50.895 78.736 67.480 1.00 46.64 1046 LYS A N 1
ATOM 1303 C CA . LYS A 1 181 ? 52.095 79.364 68.035 1.00 47.32 1046 LYS A CA 1
ATOM 1304 C C . LYS A 1 181 ? 52.043 80.870 67.801 1.00 48.51 1046 LYS A C 1
ATOM 1305 O O . LYS A 1 181 ? 52.766 81.634 68.446 1.00 47.75 1046 LYS A O 1
ATOM 1307 N N . SER A 1 182 ? 51.179 81.282 66.872 1.00 50.21 1047 SER A N 1
ATOM 1308 C CA . SER A 1 182 ? 51.006 82.692 66.533 1.00 51.12 1047 SER A CA 1
ATOM 1309 C C . SER A 1 182 ? 50.196 83.400 67.611 1.00 52.06 1047 SER A C 1
ATOM 1310 O O . SER A 1 182 ? 49.715 84.514 67.403 1.00 52.87 1047 SER A O 1
ATOM 1312 N N . GLY A 1 183 ? 50.048 82.741 68.759 1.00 52.70 1048 GLY A N 1
ATOM 1313 C CA . GLY A 1 183 ? 49.310 83.315 69.872 1.00 52.86 1048 GLY A CA 1
ATOM 1314 C C . GLY A 1 183 ? 47.937 83.873 69.540 1.00 53.71 1048 GLY A C 1
ATOM 1315 O O . GLY A 1 183 ? 47.001 83.128 69.234 1.00 53.98 1048 GLY A O 1
ATOM 1316 N N . MET A 1 184 ? 47.823 85.199 69.593 1.00 53.88 1049 MET A N 1
ATOM 1317 C CA . MET A 1 184 ? 46.560 85.893 69.331 1.00 53.45 1049 MET A CA 1
ATOM 1318 C C . MET A 1 184 ? 46.157 86.010 67.856 1.00 52.57 1049 MET A C 1
ATOM 1319 O O . MET A 1 184 ? 46.694 86.848 67.118 1.00 53.38 1049 MET A O 1
ATOM 1321 N N . LEU A 1 185 ? 45.203 85.175 67.438 1.00 50.58 1050 LEU A N 1
ATOM 1322 C CA . LEU A 1 185 ? 44.707 85.195 66.065 1.00 47.93 1050 LEU A CA 1
ATOM 1323 C C . LEU A 1 185 ? 43.386 85.950 65.940 1.00 46.02 1050 LEU A C 1
ATOM 1324 O O . LEU A 1 185 ? 42.537 85.870 66.821 1.00 45.57 1050 LEU A O 1
ATOM 1329 N N . GLY A 1 186 ? 43.219 86.674 64.836 1.00 44.08 1051 GLY A N 1
ATOM 1330 C CA . GLY A 1 186 ? 41.986 87.399 64.600 1.00 41.63 1051 GLY A CA 1
ATOM 1331 C C . GLY A 1 186 ? 41.061 86.555 63.733 1.00 40.20 1051 GLY A C 1
ATOM 1332 O O . GLY A 1 186 ? 41.473 85.511 63.224 1.00 37.47 1051 GLY A O 1
ATOM 1333 N N . ALA A 1 187 ? 39.817 87.004 63.563 1.00 38.86 1052 ALA A N 1
ATOM 1334 C CA . ALA A 1 187 ? 38.822 86.285 62.767 1.00 36.47 1052 ALA A CA 1
ATOM 1335 C C . ALA A 1 187 ? 39.275 86.140 61.328 1.00 35.29 1052 ALA A C 1
ATOM 1336 O O . ALA A 1 187 ? 39.253 85.042 60.763 1.00 33.74 1052 ALA A O 1
ATOM 1338 N N . ALA A 1 188 ? 39.690 87.251 60.727 1.00 34.55 1053 ALA A N 1
ATOM 1339 C CA . ALA A 1 188 ? 40.157 87.211 59.352 1.00 34.62 1053 ALA A CA 1
ATOM 1340 C C . ALA A 1 188 ? 41.291 86.195 59.241 1.00 34.37 1053 ALA A C 1
ATOM 1341 O O . ALA A 1 188 ? 41.300 85.353 58.346 1.00 34.79 1053 ALA A O 1
ATOM 1343 N N . GLU A 1 189 ? 42.240 86.283 60.168 1.00 33.34 1054 GLU A N 1
ATOM 1344 C CA . GLU A 1 189 ? 43.405 85.415 60.184 1.00 32.16 1054 GLU A CA 1
ATOM 1345 C C . GLU A 1 189 ? 43.053 83.939 60.294 1.00 31.00 1054 GLU A C 1
ATOM 1346 O O . GLU A 1 189 ? 43.611 83.111 59.578 1.00 30.49 1054 GLU A O 1
ATOM 1352 N N . ALA A 1 190 ? 42.130 83.615 61.189 1.00 29.50 1055 ALA A N 1
ATOM 1353 C CA . ALA A 1 190 ? 41.703 82.236 61.376 1.00 29.19 1055 ALA A CA 1
ATOM 1354 C C . ALA A 1 190 ? 40.968 81.798 60.103 1.00 29.53 1055 ALA A C 1
ATOM 1355 O O . ALA A 1 190 ? 41.236 80.732 59.541 1.00 28.46 1055 ALA A O 1
ATOM 1357 N N . ASN A 1 191 ? 40.057 82.644 59.632 1.00 29.97 1056 ASN A N 1
ATOM 1358 C CA . ASN A 1 191 ? 39.302 82.349 58.423 1.00 30.21 1056 ASN A CA 1
ATOM 1359 C C . ASN A 1 191 ? 40.208 82.008 57.239 1.00 29.29 1056 ASN A C 1
ATOM 1360 O O . ASN A 1 191 ? 39.888 81.130 56.445 1.00 29.62 1056 ASN A O 1
ATOM 1365 N N . LYS A 1 192 ? 41.326 82.710 57.105 1.00 28.29 1057 LYS A N 1
ATOM 1366 C CA . LYS A 1 192 ? 42.227 82.448 55.993 1.00 27.97 1057 LYS A CA 1
ATOM 1367 C C . LYS A 1 192 ? 42.956 81.117 56.156 1.00 26.93 1057 LYS A C 1
ATOM 1368 O O . LYS A 1 192 ? 43.216 80.421 55.171 1.00 27.47 1057 LYS A O 1
ATOM 1374 N N . ILE A 1 193 ? 43.303 80.777 57.390 1.00 25.52 1058 ILE A N 1
ATOM 1375 C CA . ILE A 1 193 ? 44.006 79.524 57.648 1.00 25.86 1058 ILE A CA 1
ATOM 1376 C C . ILE A 1 193 ? 43.093 78.361 57.288 1.00 22.99 1058 ILE A C 1
ATOM 1377 O O . ILE A 1 193 ? 43.506 77.417 56.637 1.00 24.94 1058 ILE A O 1
ATOM 1382 N N . VAL A 1 194 ? 41.843 78.450 57.711 1.00 22.77 1059 VAL A N 1
ATOM 1383 C CA . VAL A 1 194 ? 40.867 77.414 57.412 1.00 21.60 1059 VAL A CA 1
ATOM 1384 C C . VAL A 1 194 ? 40.706 77.259 55.907 1.00 22.45 1059 VAL A C 1
ATOM 1385 O O . VAL A 1 194 ? 40.807 76.147 55.367 1.00 22.94 1059 VAL A O 1
ATOM 1389 N N . ALA A 1 195 ? 40.472 78.374 55.220 1.00 21.99 1060 ALA A N 1
ATOM 1390 C CA . ALA A 1 195 ? 40.279 78.336 53.776 1.00 21.02 1060 ALA A CA 1
ATOM 1391 C C . ALA A 1 195 ? 41.500 77.864 52.994 1.00 20.19 1060 ALA A C 1
ATOM 1392 O O . ALA A 1 195 ? 41.369 77.099 52.027 1.00 16.32 1060 ALA A O 1
ATOM 1394 N N . ASP A 1 196 ? 42.690 78.326 53.381 1.00 19.37 1061 ASP A N 1
ATOM 1395 C CA . ASP A 1 196 ? 43.899 77.932 52.660 1.00 19.94 1061 ASP A CA 1
ATOM 1396 C C . ASP A 1 196 ? 44.308 76.474 52.850 1.00 18.32 1061 ASP A C 1
ATOM 1397 O O . ASP A 1 196 ? 44.892 75.876 51.948 1.00 20.20 1061 ASP A O 1
ATOM 1402 N N . THR A 1 197 ? 44.002 75.897 54.009 1.00 18.46 1062 THR A N 1
ATOM 1403 C CA . THR A 1 197 ? 44.353 74.499 54.264 1.00 16.55 1062 THR A CA 1
ATOM 1404 C C . THR A 1 197 ? 43.152 73.571 54.092 1.00 16.72 1062 THR A C 1
ATOM 1405 O O . THR A 1 197 ? 43.272 72.365 54.291 1.00 17.49 1062 THR A O 1
ATOM 1409 N N . ASP A 1 198 ? 42.014 74.102 53.663 1.00 16.59 1063 ASP A N 1
ATOM 1410 C CA . ASP A 1 198 ? 40.813 73.270 53.561 1.00 17.47 1063 ASP A CA 1
ATOM 1411 C C . ASP A 1 198 ? 40.951 72.101 52.599 1.00 15.58 1063 ASP A C 1
ATOM 1412 O O . ASP A 1 198 ? 41.720 72.132 51.622 1.00 17.45 1063 ASP A O 1
ATOM 1417 N N . HIS A 1 199 ? 40.188 71.064 52.917 1.00 14.18 1064 HIS A N 1
ATOM 1418 C CA . HIS A 1 199 ? 40.137 69.832 52.165 1.00 14.70 1064 HIS A CA 1
ATOM 1419 C C . HIS A 1 199 ? 41.456 69.326 51.604 1.00 12.78 1064 HIS A C 1
ATOM 1420 O O . HIS A 1 199 ? 42.396 69.128 52.366 1.00 10.67 1064 HIS A O 1
ATOM 1427 N N . HIS A 1 200 ? 41.571 69.125 50.291 1.00 11.62 1065 HIS A N 1
ATOM 1428 C CA . HIS A 1 200 ? 42.814 68.548 49.788 1.00 12.10 1065 HIS A CA 1
ATOM 1429 C C . HIS A 1 200 ? 44.001 69.454 49.595 1.00 14.21 1065 HIS A C 1
ATOM 1430 O O . HIS A 1 200 ? 44.980 69.045 48.985 1.00 16.60 1065 HIS A O 1
ATOM 1437 N N . GLN A 1 201 ? 43.915 70.680 50.111 1.00 14.27 1066 GLN A N 1
ATOM 1438 C CA . GLN A 1 201 ? 45.033 71.608 50.053 1.00 16.19 1066 GLN A CA 1
ATOM 1439 C C . GLN A 1 201 ? 46.091 71.126 51.041 1.00 16.43 1066 GLN A C 1
ATOM 1440 O O . GLN A 1 201 ? 47.283 71.397 50.859 1.00 16.05 1066 GLN A O 1
ATOM 1446 N N . THR A 1 202 ? 45.660 70.413 52.084 1.00 15.09 1067 THR A N 1
ATOM 1447 C CA . THR A 1 202 ? 46.598 69.826 53.043 1.00 13.40 1067 THR A CA 1
ATOM 1448 C C . THR A 1 202 ? 46.079 68.425 53.324 1.00 13.81 1067 THR A C 1
ATOM 1449 O O . THR A 1 202 ? 44.963 68.094 52.949 1.00 13.35 1067 THR A O 1
ATOM 1453 N N . GLY A 1 203 ? 46.872 67.592 53.993 1.00 14.23 1068 GLY A N 1
ATOM 1454 C CA . GLY A 1 203 ? 46.368 66.262 54.254 1.00 16.39 1068 GLY A CA 1
ATOM 1455 C C . GLY A 1 203 ? 45.940 66.004 55.688 1.00 17.23 1068 GLY A C 1
ATOM 1456 O O . GLY A 1 203 ? 46.214 66.797 56.609 1.00 15.59 1068 GLY A O 1
ATOM 1457 N N . GLY A 1 204 ? 45.229 64.894 55.867 1.00 18.18 1069 GLY A N 1
ATOM 1458 C CA . GLY A 1 204 ? 44.851 64.480 57.200 1.00 19.12 1069 GLY A CA 1
ATOM 1459 C C . GLY A 1 204 ? 46.140 63.787 57.613 1.00 20.76 1069 GLY A C 1
ATOM 1460 O O . GLY A 1 204 ? 47.157 63.905 56.901 1.00 19.06 1069 GLY A O 1
ATOM 1469 N N . TYR A 1 206 ? 46.461 60.557 57.813 1.00 18.72 1071 TYR A N 1
ATOM 1470 C CA . TYR A 1 206 ? 46.457 59.238 57.188 1.00 15.60 1071 TYR A CA 1
ATOM 1471 C C . TYR A 1 206 ? 45.366 59.072 56.142 1.00 15.72 1071 TYR A C 1
ATOM 1472 O O . TYR A 1 206 ? 44.508 59.933 55.960 1.00 17.27 1071 TYR A O 1
ATOM 1481 N N . LEU A 1 207 ? 45.399 57.917 55.490 1.00 16.55 1072 LEU A N 1
ATOM 1482 C CA . LEU A 1 207 ? 44.350 57.490 54.559 1.00 14.42 1072 LEU A CA 1
ATOM 1483 C C . LEU A 1 207 ? 44.320 55.964 54.657 1.00 15.25 1072 LEU A C 1
ATOM 1484 O O . LEU A 1 207 ? 45.376 55.347 54.760 1.00 15.35 1072 LEU A O 1
ATOM 1489 N N . ARG A 1 208 ? 43.123 55.369 54.650 1.00 13.14 1073 ARG A N 1
ATOM 1490 C CA . ARG A 1 208 ? 42.956 53.913 54.639 1.00 11.84 1073 ARG A CA 1
ATOM 1491 C C . ARG A 1 208 ? 42.141 53.717 53.363 1.00 11.91 1073 ARG A C 1
ATOM 1492 O O . ARG A 1 208 ? 41.074 54.313 53.198 1.00 13.11 1073 ARG A O 1
ATOM 1500 N N . ILE A 1 209 ? 42.636 52.902 52.441 1.00 12.41 1074 ILE A N 1
ATOM 1501 C CA . ILE A 1 209 ? 41.940 52.727 51.177 1.00 10.69 1074 ILE A CA 1
ATOM 1502 C C . ILE A 1 209 ? 41.671 51.270 50.886 1.00 12.19 1074 ILE A C 1
ATOM 1503 O O . ILE A 1 209 ? 42.551 50.412 51.037 1.00 12.77 1074 ILE A O 1
ATOM 1508 N N . ASN A 1 210 ? 40.446 50.993 50.484 1.00 10.46 1075 ASN A N 1
ATOM 1509 C CA . ASN A 1 210 ? 40.054 49.663 50.078 1.00 12.69 1075 ASN A CA 1
ATOM 1510 C C . ASN A 1 210 ? 39.910 49.928 48.598 1.00 13.06 1075 ASN A C 1
ATOM 1511 O O . ASN A 1 210 ? 39.143 50.819 48.205 1.00 13.25 1075 ASN A O 1
ATOM 1516 N N . GLN A 1 211 ? 40.634 49.186 47.776 1.00 13.92 1076 GLN A N 1
ATOM 1517 C CA . GLN A 1 211 ? 40.534 49.388 46.335 1.00 13.29 1076 GLN A CA 1
ATOM 1518 C C . GLN A 1 211 ? 40.241 48.084 45.617 1.00 14.35 1076 GLN A C 1
ATOM 1519 O O . GLN A 1 211 ? 40.903 47.078 45.866 1.00 14.28 1076 GLN A O 1
ATOM 1525 N N . PHE A 1 212 ? 39.224 48.095 44.754 1.00 13.85 1077 PHE A N 1
ATOM 1526 C CA . PHE A 1 212 ? 38.904 46.914 43.965 1.00 16.57 1077 PHE A CA 1
ATOM 1527 C C . PHE A 1 212 ? 38.739 47.430 42.527 1.00 13.36 1077 PHE A C 1
ATOM 1528 O O . PHE A 1 212 ? 37.655 47.837 42.125 1.00 12.70 1077 PHE A O 1
ATOM 1536 N N . GLY A 1 213 ? 39.823 47.430 41.767 1.00 14.68 1078 GLY A N 1
ATOM 1537 C CA . GLY A 1 213 ? 39.745 47.928 40.401 1.00 13.21 1078 GLY A CA 1
ATOM 1538 C C . GLY A 1 213 ? 39.471 49.426 40.371 1.00 12.78 1078 GLY A C 1
ATOM 1539 O O . GLY A 1 213 ? 40.250 50.223 40.904 1.00 14.44 1078 GLY A O 1
ATOM 1540 N N . ASP A 1 214 ? 38.339 49.804 39.788 1.00 13.27 1079 ASP A N 1
ATOM 1541 C CA . ASP A 1 214 ? 37.968 51.206 39.675 1.00 16.04 1079 ASP A CA 1
ATOM 1542 C C . ASP A 1 214 ? 37.007 51.701 40.765 1.00 16.43 1079 ASP A C 1
ATOM 1543 O O . ASP A 1 214 ? 36.433 52.799 40.648 1.00 15.53 1079 ASP A O 1
ATOM 1548 N N . VAL A 1 215 ? 36.814 50.893 41.808 1.00 13.44 1080 VAL A N 1
ATOM 1549 C CA . VAL A 1 215 ? 35.936 51.275 42.931 1.00 14.21 1080 VAL A CA 1
ATOM 1550 C C . VAL A 1 215 ? 36.769 51.264 44.202 1.00 13.44 1080 VAL A C 1
ATOM 1551 O O . VAL A 1 215 ? 37.516 50.316 44.463 1.00 13.46 1080 VAL A O 1
ATOM 1555 N N . CYS A 1 216 ? 36.678 52.337 44.982 1.00 12.89 1081 CYS A N 1
ATOM 1556 C CA . CYS A 1 216 ? 37.429 52.430 46.227 1.00 11.27 1081 CYS A CA 1
ATOM 1557 C C . CYS A 1 216 ? 36.596 52.957 47.378 1.00 10.92 1081 CYS A C 1
ATOM 1558 O O . CYS A 1 216 ? 35.675 53.738 47.164 1.00 14.68 1081 CYS A O 1
ATOM 1561 N N . THR A 1 217 ? 36.949 52.555 48.592 1.00 11.51 1082 THR A N 1
ATOM 1562 C CA . THR A 1 217 ? 36.336 53.109 49.802 1.00 10.93 1082 THR A CA 1
ATOM 1563 C C . THR A 1 217 ? 37.535 53.775 50.481 1.00 10.54 1082 THR A C 1
ATOM 1564 O O . THR A 1 217 ? 38.606 53.173 50.603 1.00 11.71 1082 THR A O 1
ATOM 1568 N N . VAL A 1 218 ? 37.377 55.026 50.901 1.00 12.31 1083 VAL A N 1
ATOM 1569 C CA . VAL A 1 218 ? 38.469 55.768 51.501 1.00 11.32 1083 VAL A CA 1
ATOM 1570 C C . VAL A 1 218 ? 38.108 56.347 52.871 1.00 12.81 1083 VAL A C 1
ATOM 1571 O O . VAL A 1 218 ? 37.080 57.006 53.028 1.00 10.73 1083 VAL A O 1
ATOM 1575 N N . ASP A 1 219 ? 38.947 56.061 53.856 1.00 12.14 1084 ASP A N 1
ATOM 1576 C CA . ASP A 1 219 ? 38.775 56.595 55.200 1.00 13.14 1084 ASP A CA 1
ATOM 1577 C C . ASP A 1 219 ? 39.759 57.752 55.217 1.00 13.57 1084 ASP A C 1
ATOM 1578 O O . ASP A 1 219 ? 40.955 57.566 54.932 1.00 12.39 1084 ASP A O 1
ATOM 1583 N N . ALA A 1 220 ? 39.242 58.943 55.516 1.00 14.16 1085 ALA A N 1
ATOM 1584 C CA . ALA A 1 220 ? 40.023 60.181 55.567 1.00 15.06 1085 ALA A CA 1
ATOM 1585 C C . ALA A 1 220 ? 39.812 60.857 56.919 1.00 15.60 1085 ALA A C 1
ATOM 1586 O O . ALA A 1 220 ? 38.890 60.512 57.647 1.00 12.47 1085 ALA A O 1
ATOM 1588 N N . SER A 1 221 ? 40.657 61.831 57.237 1.00 16.05 1086 SER A N 1
ATOM 1589 C CA . SER A 1 221 ? 40.586 62.520 58.525 1.00 16.27 1086 SER A CA 1
ATOM 1590 C C . SER A 1 221 ? 39.285 63.251 58.807 1.00 17.23 1086 SER A C 1
ATOM 1591 O O . SER A 1 221 ? 38.825 64.071 57.989 1.00 16.93 1086 SER A O 1
ATOM 1594 N N . VAL A 1 222 ? 38.698 62.977 59.972 1.00 17.29 1087 VAL A N 1
ATOM 1595 C CA . VAL A 1 222 ? 37.471 63.670 60.359 1.00 16.72 1087 VAL A CA 1
ATOM 1596 C C . VAL A 1 222 ? 37.817 65.059 60.920 1.00 16.74 1087 VAL A C 1
ATOM 1597 O O . VAL A 1 222 ? 36.942 65.852 61.250 1.00 17.38 1087 VAL A O 1
ATOM 1601 N N . ALA A 1 223 ? 39.103 65.366 61.005 1.00 16.91 1088 ALA A N 1
ATOM 1602 C CA . ALA A 1 223 ? 39.499 66.685 61.456 1.00 16.33 1088 ALA A CA 1
ATOM 1603 C C . ALA A 1 223 ? 39.250 67.633 60.278 1.00 18.46 1088 ALA A C 1
ATOM 1604 O O . ALA A 1 223 ? 39.129 68.855 60.458 1.00 19.70 1088 ALA A O 1
ATOM 1606 N N . LYS A 1 224 ? 39.159 67.066 59.074 1.00 15.50 1089 LYS A N 1
ATOM 1607 C CA . LYS A 1 224 ? 38.968 67.857 57.851 1.00 14.50 1089 LYS A CA 1
ATOM 1608 C C . LYS A 1 224 ? 37.634 67.595 57.141 1.00 13.84 1089 LYS A C 1
ATOM 1609 O O . LYS A 1 224 ? 36.916 68.529 56.759 1.00 15.10 1089 LYS A O 1
ATOM 1615 N N . PHE A 1 225 ? 37.311 66.320 56.960 1.00 13.22 1090 PHE A N 1
ATOM 1616 C CA . PHE A 1 225 ? 36.088 65.910 56.288 1.00 13.82 1090 PHE A CA 1
ATOM 1617 C C . PHE A 1 225 ? 35.010 65.473 57.278 1.00 16.26 1090 PHE A C 1
ATOM 1618 O O . PHE A 1 225 ? 35.292 64.715 58.226 1.00 16.23 1090 PHE A O 1
ATOM 1626 N N . ALA A 1 226 ? 33.776 65.919 57.040 1.00 14.59 1091 ALA A N 1
ATOM 1627 C CA . ALA A 1 226 ? 32.672 65.568 57.928 1.00 14.82 1091 ALA A CA 1
ATOM 1628 C C . ALA A 1 226 ? 32.343 64.080 57.824 1.00 15.77 1091 ALA A C 1
ATOM 1629 O O . ALA A 1 226 ? 31.917 63.486 58.795 1.00 15.24 1091 ALA A O 1
ATOM 1631 N N . ARG A 1 227 ? 32.573 63.463 56.664 1.00 13.45 1092 ARG A N 1
ATOM 1632 C CA . ARG A 1 227 ? 32.288 62.033 56.525 1.00 16.63 1092 ARG A CA 1
ATOM 1633 C C . ARG A 1 227 ? 33.584 61.223 56.690 1.00 15.66 1092 ARG A C 1
ATOM 1634 O O . ARG A 1 227 ? 34.573 61.467 56.006 1.00 14.60 1092 ARG A O 1
ATOM 1642 N N . ALA A 1 228 ? 33.575 60.270 57.615 1.00 15.09 1093 ALA A N 1
ATOM 1643 C CA . ALA A 1 228 ? 34.757 59.467 57.885 1.00 13.02 1093 ALA A CA 1
ATOM 1644 C C . ALA A 1 228 ? 35.111 58.533 56.734 1.00 14.58 1093 ALA A C 1
ATOM 1645 O O . ALA A 1 228 ? 36.288 58.337 56.417 1.00 13.48 1093 ALA A O 1
ATOM 1647 N N . LYS A 1 229 ? 34.085 57.966 56.113 1.00 13.29 1094 LYS A N 1
ATOM 1648 C CA . LYS A 1 229 ? 34.266 56.997 55.033 1.00 16.88 1094 LYS A CA 1
ATOM 1649 C C . LYS A 1 229 ? 33.430 57.303 53.803 1.00 16.91 1094 LYS A C 1
ATOM 1650 O O . LYS A 1 229 ? 32.229 57.603 53.932 1.00 16.77 1094 LYS A O 1
ATOM 1656 N N . ARG A 1 230 ? 34.033 57.196 52.619 1.00 17.25 1095 ARG A N 1
ATOM 1657 C CA . ARG A 1 230 ? 33.291 57.421 51.375 1.00 16.08 1095 ARG A CA 1
ATOM 1658 C C . ARG A 1 230 ? 33.708 56.359 50.362 1.00 16.02 1095 ARG A C 1
ATOM 1659 O O . ARG A 1 230 ? 34.828 55.843 50.395 1.00 14.05 1095 ARG A O 1
ATOM 1667 N N . THR A 1 231 ? 32.777 56.000 49.495 1.00 15.66 1096 THR A N 1
ATOM 1668 C CA . THR A 1 231 ? 33.046 55.023 48.441 1.00 17.03 1096 THR A CA 1
ATOM 1669 C C . THR A 1 231 ? 32.693 55.713 47.125 1.00 15.97 1096 THR A C 1
ATOM 1670 O O . THR A 1 231 ? 31.659 56.382 47.023 1.00 16.13 1096 THR A O 1
ATOM 1674 N N . TRP A 1 232 ? 33.540 55.550 46.117 1.00 14.13 1097 TRP A N 1
ATOM 1675 C CA . TRP A 1 232 ? 33.263 56.166 44.830 1.00 15.08 1097 TRP A CA 1
ATOM 1676 C C . TRP A 1 232 ? 33.754 55.286 43.691 1.00 15.34 1097 TRP A C 1
ATOM 1677 O O . TRP A 1 232 ? 34.425 54.280 43.914 1.00 14.10 1097 TRP A O 1
ATOM 1688 N N . LYS A 1 233 ? 33.398 55.648 42.464 1.00 14.77 1098 LYS A N 1
ATOM 1689 C CA . LYS A 1 233 ? 33.843 54.880 41.308 1.00 14.33 1098 LYS A CA 1
ATOM 1690 C C . LYS A 1 233 ? 34.432 55.841 40.270 1.00 13.08 1098 LYS A C 1
ATOM 1691 O O . LYS A 1 233 ? 33.933 56.966 40.081 1.00 12.45 1098 LYS A O 1
ATOM 1697 N N . SER A 1 234 ? 35.501 55.393 39.621 1.00 13.98 1099 SER A N 1
ATOM 1698 C CA . SER A 1 234 ? 36.175 56.171 38.584 1.00 13.28 1099 SER A CA 1
ATOM 1699 C C . SER A 1 234 ? 35.145 56.829 37.665 1.00 12.91 1099 SER A C 1
ATOM 1700 O O . SER A 1 234 ? 34.274 56.158 37.128 1.00 15.34 1099 SER A O 1
ATOM 1703 N N . GLY A 1 235 ? 35.233 58.148 37.513 1.00 14.31 1100 GLY A N 1
ATOM 1704 C CA . GLY A 1 235 ? 34.339 58.881 36.622 1.00 15.60 1100 GLY A CA 1
ATOM 1705 C C . GLY A 1 235 ? 32.981 59.288 37.183 1.00 18.09 1100 GLY A C 1
ATOM 1706 O O . GLY A 1 235 ? 32.181 59.923 36.465 1.00 15.43 1100 GLY A O 1
ATOM 1707 N N . HIS A 1 236 ? 32.713 58.951 38.452 1.00 14.79 1101 HIS A N 1
ATOM 1708 C CA . HIS A 1 236 ? 31.427 59.283 39.065 1.00 13.64 1101 HIS A CA 1
ATOM 1709 C C . HIS A 1 236 ? 31.554 60.244 40.233 1.00 13.03 1101 HIS A C 1
ATOM 1710 O O . HIS A 1 236 ? 32.472 60.147 41.035 1.00 13.87 1101 HIS A O 1
ATOM 1717 N N . TYR A 1 237 ? 30.614 61.180 40.317 1.00 10.98 1102 TYR A N 1
ATOM 1718 C CA . TYR A 1 237 ? 30.615 62.207 41.354 1.00 11.97 1102 TYR A CA 1
ATOM 1719 C C . TYR A 1 237 ? 30.325 61.707 42.761 1.00 11.19 1102 TYR A C 1
ATOM 1720 O O . TYR A 1 237 ? 29.694 60.671 42.972 1.00 12.05 1102 TYR A O 1
ATOM 1729 N N . PHE A 1 238 ? 30.820 62.452 43.733 1.00 12.21 1103 PHE A N 1
ATOM 1730 C CA . PHE A 1 238 ? 30.507 62.163 45.110 1.00 13.54 1103 PHE A CA 1
ATOM 1731 C C . PHE A 1 238 ? 30.548 63.494 45.818 1.00 12.58 1103 PHE A C 1
ATOM 1732 O O . PHE A 1 238 ? 31.118 64.474 45.333 1.00 14.20 1103 PHE A O 1
ATOM 1740 N N . TYR A 1 239 ? 29.910 63.534 46.964 1.00 14.82 1104 TYR A N 1
ATOM 1741 C CA . TYR A 1 239 ? 29.782 64.751 47.728 1.00 12.71 1104 TYR A CA 1
ATOM 1742 C C . TYR A 1 239 ? 30.652 64.702 48.988 1.00 14.57 1104 TYR A C 1
ATOM 1743 O O . TYR A 1 239 ? 30.612 63.722 49.735 1.00 13.94 1104 TYR A O 1
ATOM 1752 N N . GLU A 1 240 ? 31.445 65.747 49.198 1.00 15.73 1105 GLU A N 1
ATOM 1753 C CA . GLU A 1 240 ? 32.283 65.832 50.381 1.00 15.10 1105 GLU A CA 1
ATOM 1754 C C . GLU A 1 240 ? 31.895 66.990 51.301 1.00 16.20 1105 GLU A C 1
ATOM 1755 O O . GLU A 1 240 ? 32.236 68.139 51.028 1.00 16.80 1105 GLU A O 1
ATOM 1761 N N . PRO A 1 241 ? 31.118 66.721 52.363 1.00 14.29 1106 PRO A N 1
ATOM 1762 C CA . PRO A 1 241 ? 30.786 67.838 53.259 1.00 15.07 1106 PRO A CA 1
ATOM 1763 C C . PRO A 1 241 ? 32.045 68.063 54.102 1.00 15.86 1106 PRO A C 1
ATOM 1764 O O . PRO A 1 241 ? 32.703 67.095 54.504 1.00 17.59 1106 PRO A O 1
ATOM 1768 N N . LEU A 1 242 ? 32.379 69.320 54.375 1.00 15.91 1107 LEU A N 1
ATOM 1769 C CA . LEU A 1 242 ? 33.586 69.645 55.128 1.00 14.77 1107 LEU A CA 1
ATOM 1770 C C . LEU A 1 242 ? 33.294 70.164 56.528 1.00 16.41 1107 LEU A C 1
ATOM 1771 O O . LEU A 1 242 ? 32.255 70.816 56.770 1.00 17.84 1107 LEU A O 1
ATOM 1776 N N . VAL A 1 243 ? 34.217 69.883 57.442 1.00 16.69 1108 VAL A N 1
ATOM 1777 C CA . VAL A 1 243 ? 34.113 70.327 58.822 1.00 19.28 1108 VAL A CA 1
ATOM 1778 C C . VAL A 1 243 ? 34.107 71.856 58.855 1.00 21.18 1108 VAL A C 1
ATOM 1779 O O . VAL A 1 243 ? 33.576 72.463 59.803 1.00 19.64 1108 VAL A O 1
ATOM 1783 N N . SER A 1 244 ? 34.701 72.468 57.827 1.00 20.78 1109 SER A N 1
ATOM 1784 C CA . SER A 1 244 ? 34.773 73.926 57.718 1.00 20.83 1109 SER A CA 1
ATOM 1785 C C . SER A 1 244 ? 33.420 74.523 57.326 1.00 20.62 1109 SER A C 1
ATOM 1786 O O . SER A 1 244 ? 33.209 75.733 57.424 1.00 21.49 1109 SER A O 1
ATOM 1789 N N . GLY A 1 245 ? 32.503 73.672 56.891 1.00 16.54 1110 GLY A N 1
ATOM 1790 C CA . GLY A 1 245 ? 31.198 74.139 56.473 1.00 17.30 1110 GLY A CA 1
ATOM 1791 C C . GLY A 1 245 ? 31.140 74.172 54.956 1.00 16.86 1110 GLY A C 1
ATOM 1792 O O . GLY A 1 245 ? 30.074 74.343 54.370 1.00 15.17 1110 GLY A O 1
ATOM 1793 N N . GLY A 1 246 ? 32.290 73.987 54.318 1.00 15.64 1111 GLY A N 1
ATOM 1794 C CA . GLY A 1 246 ? 32.340 74.008 52.864 1.00 16.47 1111 GLY A CA 1
ATOM 1795 C C . GLY A 1 246 ? 31.677 72.779 52.278 1.00 14.66 1111 GLY A C 1
ATOM 1796 O O . GLY A 1 246 ? 31.437 71.790 52.996 1.00 12.67 1111 GLY A O 1
ATOM 1797 N N . ASN A 1 247 ? 31.351 72.830 50.987 1.00 16.17 1112 ASN A N 1
ATOM 1798 C CA . ASN A 1 247 ? 30.718 71.686 50.321 1.00 15.89 1112 ASN A CA 1
ATOM 1799 C C . ASN A 1 247 ? 31.437 71.427 49.004 1.00 16.64 1112 ASN A C 1
ATOM 1800 O O . ASN A 1 247 ? 31.619 72.351 48.198 1.00 13.43 1112 ASN A O 1
ATOM 1805 N N . LEU A 1 248 ? 31.865 70.185 48.784 1.00 15.92 1113 LEU A N 1
ATOM 1806 C CA . LEU A 1 248 ? 32.548 69.851 47.535 1.00 14.44 1113 LEU A CA 1
ATOM 1807 C C . LEU A 1 248 ? 31.801 68.775 46.787 1.00 14.47 1113 LEU A C 1
ATOM 1808 O O . LEU A 1 248 ? 31.231 67.862 47.390 1.00 14.44 1113 LEU A O 1
ATOM 1813 N N . LEU A 1 249 ? 31.803 68.895 45.462 1.00 14.25 1114 LEU A N 1
ATOM 1814 C CA . LEU A 1 249 ? 31.236 67.876 44.585 1.00 15.67 1114 LEU A CA 1
ATOM 1815 C C . LEU A 1 249 ? 32.430 67.549 43.688 1.00 15.68 1114 LEU A C 1
ATOM 1816 O O . LEU A 1 249 ? 32.906 68.402 42.937 1.00 14.36 1114 LEU A O 1
ATOM 1821 N N . GLY A 1 250 ? 32.942 66.326 43.778 1.00 15.46 1115 GLY A N 1
ATOM 1822 C CA . GLY A 1 250 ? 34.113 66.000 42.986 1.00 13.84 1115 GLY A CA 1
ATOM 1823 C C . GLY A 1 250 ? 34.071 64.624 42.383 1.00 12.97 1115 GLY A C 1
ATOM 1824 O O . GLY A 1 250 ? 33.125 63.878 42.609 1.00 10.90 1115 GLY A O 1
ATOM 1825 N N . VAL A 1 251 ? 35.125 64.287 41.648 1.00 12.77 1116 VAL A N 1
ATOM 1826 C CA . VAL A 1 251 ? 35.235 63.027 40.948 1.00 11.32 1116 VAL A CA 1
ATOM 1827 C C . VAL A 1 251 ? 36.676 62.570 40.907 1.00 14.31 1116 VAL A C 1
ATOM 1828 O O . VAL A 1 251 ? 37.567 63.402 40.780 1.00 13.24 1116 VAL A O 1
ATOM 1832 N N . TRP A 1 252 ? 36.909 61.260 41.020 1.00 11.03 1117 TRP A N 1
ATOM 1833 C CA . TRP A 1 252 ? 38.247 60.706 40.868 1.00 12.53 1117 TRP A CA 1
ATOM 1834 C C . TRP A 1 252 ? 38.123 59.818 39.639 1.00 14.22 1117 TRP A C 1
ATOM 1835 O O . TRP A 1 252 ? 37.114 59.107 39.465 1.00 14.66 1117 TRP A O 1
ATOM 1846 N N . VAL A 1 253 ? 39.127 59.866 38.782 1.00 15.09 1118 VAL A N 1
ATOM 1847 C CA . VAL A 1 253 ? 39.169 58.996 37.611 1.00 15.49 1118 VAL A CA 1
ATOM 1848 C C . VAL A 1 253 ? 40.442 58.167 37.828 1.00 13.51 1118 VAL A C 1
ATOM 1849 O O . VAL A 1 253 ? 41.441 58.676 38.337 1.00 13.93 1118 VAL A O 1
ATOM 1853 N N . LEU A 1 254 ? 40.399 56.898 37.459 1.00 14.11 1119 LEU A N 1
ATOM 1854 C CA . LEU A 1 254 ? 41.548 56.001 37.618 1.00 14.65 1119 LEU A CA 1
ATOM 1855 C C . LEU A 1 254 ? 41.887 55.529 36.190 1.00 15.53 1119 LEU A C 1
ATOM 1856 O O . LEU A 1 254 ? 41.594 54.409 35.798 1.00 15.55 1119 LEU A O 1
ATOM 1861 N N . PRO A 1 255 ? 42.559 56.387 35.413 1.00 16.09 1120 PRO A N 1
ATOM 1862 C CA . PRO A 1 255 ? 42.938 56.116 34.025 1.00 17.51 1120 PRO A CA 1
ATOM 1863 C C . PRO A 1 255 ? 44.202 55.309 33.823 1.00 18.67 1120 PRO A C 1
ATOM 1864 O O . PRO A 1 255 ? 44.488 54.878 32.698 1.00 17.97 1120 PRO A O 1
ATOM 1868 N N . GLU A 1 256 ? 44.952 55.109 34.901 1.00 18.09 1121 GLU A N 1
ATOM 1869 C CA . GLU A 1 256 ? 46.242 54.436 34.824 1.00 19.54 1121 GLU A CA 1
ATOM 1870 C C . GLU A 1 256 ? 46.389 53.497 35.985 1.00 18.03 1121 GLU A C 1
ATOM 1871 O O . GLU A 1 256 ? 45.614 53.563 36.928 1.00 18.31 1121 GLU A O 1
ATOM 1877 N N . GLU A 1 257 ? 47.412 52.649 35.956 1.00 16.37 1122 GLU A N 1
ATOM 1878 C CA . GLU A 1 257 ? 47.558 51.716 37.056 1.00 15.92 1122 GLU A CA 1
ATOM 1879 C C . GLU A 1 257 ? 47.958 52.357 38.379 1.00 15.24 1122 GLU A C 1
ATOM 1880 O O . GLU A 1 257 ? 47.464 51.957 39.434 1.00 15.84 1122 GLU A O 1
ATOM 1886 N N . TYR A 1 258 ? 48.836 53.353 38.332 1.00 14.78 1123 TYR A N 1
ATOM 1887 C CA . TYR A 1 258 ? 49.335 53.958 39.556 1.00 15.62 1123 TYR A CA 1
ATOM 1888 C C . TYR A 1 258 ? 49.019 55.408 39.815 1.00 15.44 1123 TYR A C 1
ATOM 1889 O O . TYR A 1 258 ? 49.642 56.022 40.677 1.00 14.14 1123 TYR A O 1
ATOM 1898 N N . ARG A 1 259 ? 48.066 55.966 39.083 1.00 15.75 1124 ARG A N 1
ATOM 1899 C CA . ARG A 1 259 ? 47.714 57.359 39.278 1.00 13.17 1124 ARG A CA 1
ATOM 1900 C C . ARG A 1 259 ? 46.229 57.644 39.173 1.00 13.65 1124 ARG A C 1
ATOM 1901 O O . ARG A 1 259 ? 45.542 57.109 38.315 1.00 12.54 1124 ARG A O 1
ATOM 1909 N N . LYS A 1 260 ? 45.727 58.487 40.061 1.00 13.28 1125 LYS A N 1
ATOM 1910 C CA . LYS A 1 260 ? 44.332 58.907 39.987 1.00 14.84 1125 LYS A CA 1
ATOM 1911 C C . LYS A 1 260 ? 44.365 60.376 39.607 1.00 12.98 1125 LYS A C 1
ATOM 1912 O O . LYS A 1 260 ? 45.264 61.121 40.034 1.00 14.54 1125 LYS A O 1
ATOM 1918 N N . ILE A 1 261 ? 43.402 60.798 38.808 1.00 13.84 1126 ILE A N 1
ATOM 1919 C CA . ILE A 1 261 ? 43.297 62.205 38.395 1.00 13.86 1126 ILE A CA 1
ATOM 1920 C C . ILE A 1 261 ? 41.856 62.635 38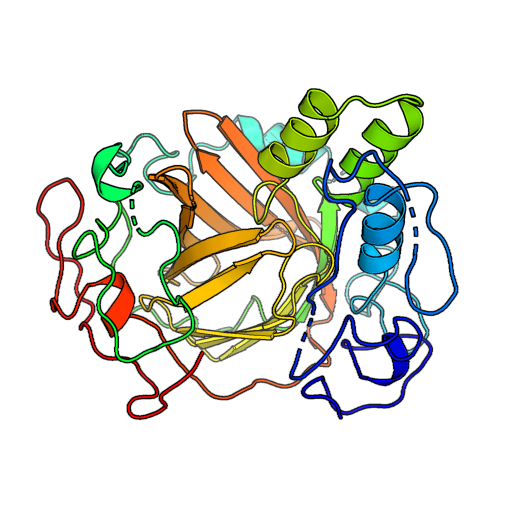.634 1.00 12.40 1126 ILE A C 1
ATOM 1921 O O . ILE A 1 261 ? 40.909 61.942 38.251 1.00 12.76 1126 ILE A O 1
ATOM 1926 N N . GLY A 1 262 ? 41.675 63.784 39.264 1.00 10.20 1127 GLY A N 1
ATOM 1927 C CA . GLY A 1 262 ? 40.315 64.216 39.558 1.00 12.10 1127 GLY A CA 1
ATOM 1928 C C . GLY A 1 262 ? 40.194 65.702 39.770 1.00 10.78 1127 GLY A C 1
ATOM 1929 O O . GLY A 1 262 ? 41.107 66.476 39.462 1.00 13.10 1127 GLY A O 1
ATOM 1930 N N . PHE A 1 263 ? 39.065 66.118 40.297 1.00 12.52 1128 PHE A N 1
ATOM 1931 C CA . PHE A 1 263 ? 38.852 67.534 40.541 1.00 12.96 1128 PHE A CA 1
ATOM 1932 C C . PHE A 1 263 ? 37.755 67.627 41.573 1.00 14.35 1128 PHE A C 1
ATOM 1933 O O . PHE A 1 263 ? 36.986 66.670 41.746 1.00 13.24 1128 PHE A O 1
ATOM 1941 N N . PHE A 1 264 ? 37.678 68.771 42.252 1.00 14.23 1129 PHE A N 1
ATOM 1942 C CA . PHE A 1 264 ? 36.644 68.999 43.251 1.00 14.53 1129 PHE A CA 1
ATOM 1943 C C . PHE A 1 264 ? 36.157 70.422 43.115 1.00 14.89 1129 PHE A C 1
ATOM 1944 O O . PHE A 1 264 ? 36.957 71.341 43.139 1.00 13.69 1129 PHE A O 1
ATOM 1952 N N . TRP A 1 265 ? 34.847 70.583 42.977 1.00 14.10 1130 TRP A N 1
ATOM 1953 C CA . TRP A 1 265 ? 34.231 71.896 42.883 1.00 16.15 1130 TRP A CA 1
ATOM 1954 C C . TRP A 1 265 ? 33.909 72.347 44.290 1.00 15.75 1130 TRP A C 1
ATOM 1955 O O . TRP A 1 265 ? 33.121 71.700 44.974 1.00 16.51 1130 TRP A O 1
ATOM 1966 N N . GLU A 1 266 ? 34.519 73.447 44.718 1.00 15.06 1131 GLU A N 1
ATOM 1967 C CA . GLU A 1 266 ? 34.273 74.009 46.050 1.00 15.76 1131 GLU A CA 1
ATOM 1968 C C . GLU A 1 266 ? 33.121 74.980 45.790 1.00 17.55 1131 GLU A C 1
ATOM 1969 O O . GLU A 1 266 ? 33.322 76.094 45.278 1.00 18.80 1131 GLU A O 1
ATOM 1983 N N . GLU A 1 268 ? 31.131 76.974 47.588 1.00 18.96 1133 GLU A N 1
ATOM 1984 C CA . GLU A 1 268 ? 31.010 78.326 48.125 1.00 20.64 1133 GLU A CA 1
ATOM 1985 C C . GLU A 1 268 ? 31.888 79.392 47.468 1.00 20.41 1133 GLU A C 1
ATOM 1986 O O . GLU A 1 268 ? 31.642 80.591 47.662 1.00 21.55 1133 GLU A O 1
ATOM 1992 N N . SER A 1 269 ? 32.894 78.971 46.698 1.00 18.37 1134 SER A N 1
ATOM 1993 C CA . SER A 1 269 ? 33.808 79.898 46.021 1.00 18.46 1134 SER A CA 1
ATOM 1994 C C . SER A 1 269 ? 33.712 79.799 44.495 1.00 17.13 1134 SER A C 1
ATOM 1995 O O . SER A 1 269 ? 34.172 80.686 43.764 1.00 19.52 1134 SER A O 1
ATOM 1998 N N . GLY A 1 270 ? 33.104 78.722 44.017 1.00 17.09 1135 GLY A N 1
ATOM 1999 C CA . GLY A 1 270 ? 32.965 78.520 42.582 1.00 19.29 1135 GLY A CA 1
ATOM 2000 C C . GLY A 1 270 ? 34.262 78.068 41.940 1.00 21.85 1135 GLY A C 1
ATOM 2001 O O . GLY A 1 270 ? 34.382 78.051 40.702 1.00 23.74 1135 GLY A O 1
ATOM 2002 N N . ARG A 1 271 ? 35.240 77.688 42.763 1.00 20.64 1136 ARG A N 1
ATOM 2003 C CA . ARG A 1 271 ? 36.542 77.248 42.237 1.00 20.74 1136 ARG A CA 1
ATOM 2004 C C . ARG A 1 271 ? 36.620 75.736 41.993 1.00 18.96 1136 ARG A C 1
ATOM 2005 O O . ARG A 1 271 ? 36.065 74.950 42.762 1.00 17.32 1136 ARG A O 1
ATOM 2013 N N . CYS A 1 272 ? 37.298 75.339 40.917 1.00 17.97 1137 CYS A N 1
ATOM 2014 C CA . CYS A 1 272 ? 37.467 73.922 40.579 1.00 18.00 1137 CYS A CA 1
ATOM 2015 C C . CYS A 1 272 ? 38.910 73.538 40.913 1.00 19.93 1137 CYS A C 1
ATOM 2016 O O . CYS A 1 272 ? 39.834 73.955 40.209 1.00 19.34 1137 CYS A O 1
ATOM 2019 N N . PHE A 1 273 ? 39.111 72.787 41.999 1.00 16.62 1138 PHE A N 1
ATOM 2020 C CA . PHE A 1 273 ? 40.456 72.345 42.377 1.00 15.08 1138 PHE A CA 1
ATOM 2021 C C . PHE A 1 273 ? 40.754 71.117 41.545 1.00 15.43 1138 PHE A C 1
ATOM 2022 O O . PHE A 1 273 ? 39.935 70.201 41.448 1.00 13.73 1138 PHE A O 1
ATOM 2030 N N . ARG A 1 274 ? 41.931 71.064 40.947 1.00 13.54 1139 ARG A N 1
ATOM 2031 C CA . ARG A 1 274 ? 42.254 69.912 40.136 1.00 13.73 1139 ARG A CA 1
ATOM 2032 C C . ARG A 1 274 ? 43.313 69.149 40.887 1.00 12.17 1139 ARG A C 1
ATOM 2033 O O . ARG A 1 274 ? 44.148 69.741 41.556 1.00 13.67 1139 ARG A O 1
ATOM 2041 N N . ILE A 1 275 ? 43.300 67.827 40.771 1.00 13.53 1140 ILE A N 1
ATOM 2042 C CA . ILE A 1 275 ? 44.190 67.042 41.617 1.00 12.35 1140 ILE A CA 1
ATOM 2043 C C . ILE A 1 275 ? 44.598 65.690 41.079 1.00 12.82 1140 ILE A C 1
ATOM 2044 O O . ILE A 1 275 ? 43.910 65.120 40.226 1.00 15.50 1140 ILE A O 1
ATOM 2049 N N . GLU A 1 276 ? 45.750 65.201 41.537 1.00 14.55 1141 GLU A N 1
ATOM 2050 C CA . GLU A 1 276 ? 46.192 63.859 41.179 1.00 12.73 1141 GLU A CA 1
ATOM 2051 C C . GLU A 1 276 ? 46.803 63.204 42.405 1.00 13.16 1141 GLU A C 1
ATOM 2052 O O . GLU A 1 276 ? 47.274 63.901 43.333 1.00 12.63 1141 GLU A O 1
ATOM 2058 N N . ARG A 1 277 ? 46.756 61.869 42.432 1.00 13.68 1142 ARG A N 1
ATOM 2059 C CA . ARG A 1 277 ? 47.421 61.090 43.478 1.00 13.11 1142 ARG A CA 1
ATOM 2060 C C . ARG A 1 277 ? 48.137 60.015 42.701 1.00 11.87 1142 ARG A C 1
ATOM 2061 O O . ARG A 1 277 ? 47.517 59.357 41.868 1.00 14.52 1142 ARG A O 1
ATOM 2069 N N . ARG A 1 278 ? 49.429 59.833 42.967 1.00 12.78 1143 ARG A N 1
ATOM 2070 C CA . ARG A 1 278 ? 50.200 58.795 42.296 1.00 10.96 1143 ARG A CA 1
ATOM 2071 C C . ARG A 1 278 ? 51.035 58.043 43.315 1.00 12.80 1143 ARG A C 1
ATOM 2072 O O . ARG A 1 278 ? 51.551 58.636 44.278 1.00 13.90 1143 ARG A O 1
ATOM 2080 N N . ALA A 1 279 ? 51.148 56.733 43.114 1.00 12.16 1144 ALA A N 1
ATOM 2081 C CA . ALA A 1 279 ? 51.937 55.876 43.996 1.00 13.66 1144 ALA A CA 1
ATOM 2082 C C . ALA A 1 279 ? 53.190 55.447 43.239 1.00 15.41 1144 ALA A C 1
ATOM 2083 O O . ALA A 1 279 ? 53.108 55.092 42.070 1.00 16.33 1144 ALA A O 1
ATOM 2085 N N . PHE A 1 280 ? 54.338 55.459 43.906 1.00 16.02 1145 PHE A N 1
ATOM 2086 C CA . PHE A 1 280 ? 55.596 55.064 43.260 1.00 17.22 1145 PHE A CA 1
ATOM 2087 C C . PHE A 1 280 ? 56.599 54.646 44.335 1.00 17.36 1145 PHE A C 1
ATOM 2088 O O . PHE A 1 280 ? 56.497 55.056 45.491 1.00 15.92 1145 PHE A O 1
ATOM 2096 N N . PRO A 1 281 ? 57.584 53.820 43.970 1.00 17.59 1146 PRO A N 1
ATOM 2097 C CA . PRO A 1 281 ? 58.570 53.376 44.953 1.00 18.84 1146 PRO A CA 1
ATOM 2098 C C . PRO A 1 281 ? 59.758 54.320 45.133 1.00 19.77 1146 PRO A C 1
ATOM 2099 O O . PRO A 1 281 ? 60.119 55.072 44.215 1.00 17.73 1146 PRO A O 1
ATOM 2103 N N . VAL A 1 282 ? 60.316 54.314 46.341 1.00 17.73 1147 VAL A N 1
ATOM 2104 C CA . VAL A 1 282 ? 61.515 55.089 46.671 1.00 19.93 1147 VAL A CA 1
ATOM 2105 C C . VAL A 1 282 ? 62.243 54.188 47.672 1.00 18.98 1147 VAL A C 1
ATOM 2106 O O . VAL A 1 282 ? 61.709 53.855 48.737 1.00 17.96 1147 VAL A O 1
ATOM 2110 N N . GLY A 1 283 ? 63.456 53.773 47.334 1.00 20.11 1148 GLY A N 1
ATOM 2111 C CA . GLY A 1 283 ? 64.158 52.886 48.242 1.00 18.86 1148 GLY A CA 1
ATOM 2112 C C . GLY A 1 283 ? 63.315 51.645 48.465 1.00 18.50 1148 GLY A C 1
ATOM 2113 O O . GLY A 1 283 ? 62.723 51.120 47.513 1.00 17.15 1148 GLY A O 1
ATOM 2114 N N . PRO A 1 284 ? 63.197 51.164 49.711 1.00 18.05 1149 PRO A N 1
ATOM 2115 C CA . PRO A 1 284 ? 62.421 49.963 50.040 1.00 16.93 1149 PRO A CA 1
ATOM 2116 C C . PRO A 1 284 ? 60.947 50.237 50.303 1.00 17.52 1149 PRO A C 1
ATOM 2117 O O . PRO A 1 284 ? 60.215 49.319 50.696 1.00 14.92 1149 PRO A O 1
ATOM 2121 N N . TYR A 1 285 ? 60.523 51.482 50.090 1.00 16.45 1150 TYR A N 1
ATOM 2122 C CA . TYR A 1 285 ? 59.133 51.913 50.361 1.00 17.11 1150 TYR A CA 1
ATOM 2123 C C . TYR A 1 285 ? 58.300 52.307 49.173 1.00 16.79 1150 TYR A C 1
ATOM 2124 O O . TYR A 1 285 ? 58.804 52.468 48.063 1.00 16.67 1150 TYR A O 1
ATOM 2133 N N . THR A 1 286 ? 57.001 52.484 49.434 1.00 15.87 1151 THR A N 1
ATOM 2134 C CA . THR A 1 286 ? 56.086 52.958 48.413 1.00 15.74 1151 THR A CA 1
ATOM 2135 C C . THR A 1 286 ? 55.538 54.284 48.939 1.00 16.21 1151 THR A C 1
ATOM 2136 O O . THR A 1 286 ? 55.099 54.371 50.080 1.00 14.81 1151 THR A O 1
ATOM 2140 N N . PHE A 1 287 ? 55.587 55.324 48.116 1.00 16.00 1152 PHE A N 1
ATOM 2141 C CA . PHE A 1 287 ? 55.079 56.614 48.517 1.00 15.41 1152 PHE A CA 1
ATOM 2142 C C . PHE A 1 287 ? 53.900 57.014 47.642 1.00 15.21 1152 PHE A C 1
ATOM 2143 O O . PHE A 1 287 ? 53.699 56.475 46.556 1.00 15.98 1152 PHE A O 1
ATOM 2159 N N . ARG A 1 289 ? 52.104 60.621 46.232 1.00 14.12 1154 ARG A N 1
ATOM 2160 C CA . ARG A 1 289 ? 52.174 62.061 46.191 1.00 15.24 1154 ARG A CA 1
ATOM 2161 C C . ARG A 1 289 ? 50.847 62.598 45.706 1.00 15.09 1154 ARG A C 1
ATOM 2162 O O . ARG A 1 289 ? 50.346 62.205 44.659 1.00 16.51 1154 ARG A O 1
ATOM 2170 N N . GLN A 1 290 ? 50.275 63.492 46.498 1.00 15.62 1155 GLN A N 1
ATOM 2171 C CA . GLN A 1 290 ? 49.009 64.137 46.163 1.00 15.27 1155 GLN A CA 1
ATOM 2172 C C . GLN A 1 290 ? 49.342 65.573 45.740 1.00 14.69 1155 GLN A C 1
ATOM 2173 O O . GLN A 1 290 ? 50.049 66.281 46.453 1.00 16.46 1155 GLN A O 1
ATOM 2179 N N . ALA A 1 291 ? 48.837 66.010 44.589 1.00 15.06 1156 ALA A N 1
ATOM 2180 C CA . ALA A 1 291 ? 49.115 67.354 44.116 1.00 14.37 1156 ALA A CA 1
ATOM 2181 C C . ALA A 1 291 ? 47.790 68.014 43.756 1.00 13.18 1156 ALA A C 1
ATOM 2182 O O . ALA A 1 291 ? 47.089 67.552 42.845 1.00 11.80 1156 ALA A O 1
ATOM 2184 N N . THR A 1 292 ? 47.461 69.088 44.467 1.00 14.36 1157 THR A N 1
ATOM 2185 C CA . THR A 1 292 ? 46.219 69.828 44.255 1.00 17.04 1157 THR A CA 1
ATOM 2186 C C . THR A 1 292 ? 46.513 71.240 43.759 1.00 19.60 1157 THR A C 1
ATOM 2187 O O . THR A 1 292 ? 47.358 71.934 44.322 1.00 19.29 1157 THR A O 1
ATOM 2191 N N . GLU A 1 293 ? 45.793 71.671 42.729 1.00 20.10 1158 GLU A N 1
ATOM 2192 C CA . GLU A 1 293 ? 46.033 72.996 42.154 1.00 20.95 1158 GLU A CA 1
ATOM 2193 C C . GLU A 1 293 ? 44.802 73.845 41.911 1.00 19.08 1158 GLU A C 1
ATOM 2194 O O . GLU A 1 293 ? 43.750 73.353 41.502 1.00 17.96 1158 GLU A O 1
ATOM 2200 N N . VAL A 1 294 ? 44.959 75.134 42.179 1.00 19.18 1159 VAL A N 1
ATOM 2201 C CA . VAL A 1 294 ? 43.926 76.123 41.926 1.00 22.10 1159 VAL A CA 1
ATOM 2202 C C . VAL A 1 294 ? 44.615 77.488 41.774 1.00 22.60 1159 VAL A C 1
ATOM 2203 O O . VAL A 1 294 ? 45.554 77.839 42.518 1.00 20.64 1159 VAL A O 1
ATOM 2207 N N . GLY A 1 295 ? 44.175 78.224 40.761 1.00 23.36 1160 GLY A N 1
ATOM 2208 C CA . GLY A 1 295 ? 44.720 79.542 40.487 1.00 22.58 1160 GLY A CA 1
ATOM 2209 C C . GLY A 1 295 ? 46.228 79.651 40.399 1.00 20.71 1160 GLY A C 1
ATOM 2210 O O . GLY A 1 295 ? 46.774 80.653 40.854 1.00 22.90 1160 GLY A O 1
ATOM 2211 N N . GLY A 1 296 ? 46.897 78.644 39.837 1.00 20.68 1161 GLY A N 1
ATOM 2212 C CA . GLY A 1 296 ? 48.345 78.694 39.699 1.00 23.25 1161 GLY A CA 1
ATOM 2213 C C . GLY A 1 296 ? 49.143 78.248 40.917 1.00 24.96 1161 GLY A C 1
ATOM 2214 O O . GLY A 1 296 ? 50.386 78.261 40.925 1.00 24.67 1161 GLY A O 1
ATOM 2215 N N . LYS A 1 297 ? 48.455 77.800 41.917 1.00 20.00 1162 LYS A N 1
ATOM 2216 C CA . LYS A 1 297 ? 49.151 77.378 43.120 1.00 20.00 1162 LYS A CA 1
ATOM 2217 C C . LYS A 1 297 ? 48.975 75.890 43.370 1.00 20.00 1162 LYS A C 1
ATOM 2218 O O . LYS A 1 297 ? 47.850 75.416 43.552 1.00 20.00 1162 LYS A O 1
ATOM 2224 N N . ILE A 1 298 ? 50.041 75.184 43.384 1.00 22.00 1163 ILE A N 1
ATOM 2225 C CA . ILE A 1 298 ? 50.026 73.742 43.595 1.00 22.94 1163 ILE A CA 1
ATOM 2226 C C . ILE A 1 298 ? 50.435 73.402 45.017 1.00 22.14 1163 ILE A C 1
ATOM 2227 O O . ILE A 1 298 ? 51.490 73.845 45.469 1.00 21.22 1163 ILE A O 1
ATOM 2232 N N . SER A 1 299 ? 49.604 72.627 45.718 1.00 21.40 1164 SER A N 1
ATOM 2233 C CA . SER A 1 299 ? 49.904 72.192 47.097 1.00 21.04 1164 SER A CA 1
ATOM 2234 C C . SER A 1 299 ? 50.137 70.671 47.100 1.00 19.97 1164 SER A C 1
ATOM 2235 O O . SER A 1 299 ? 49.288 69.933 46.593 1.00 19.45 1164 SER A O 1
ATOM 2238 N N . PHE A 1 300 ? 51.268 70.217 47.661 1.00 18.93 1165 PHE A N 1
ATOM 2239 C CA . PHE A 1 300 ? 51.608 68.794 47.726 1.00 18.79 1165 PHE A CA 1
ATOM 2240 C C . PHE A 1 300 ? 51.427 68.142 49.100 1.00 17.89 1165 PHE A C 1
ATOM 2241 O O . PHE A 1 300 ? 51.684 68.759 50.137 1.00 18.42 1165 PHE A O 1
ATOM 2249 N N . VAL A 1 301 ? 50.960 66.892 49.091 1.00 16.78 1166 VAL A N 1
ATOM 2250 C CA . VAL A 1 301 ? 50.817 66.111 50.315 1.00 14.15 1166 VAL A CA 1
ATOM 2251 C C . VAL A 1 301 ? 51.543 64.813 49.981 1.00 13.57 1166 VAL A C 1
ATOM 2252 O O . VAL A 1 301 ? 51.341 64.250 48.895 1.00 14.87 1166 VAL A O 1
ATOM 2256 N N . PHE A 1 302 ? 52.424 64.360 50.873 1.00 14.49 1167 PHE A N 1
ATOM 2257 C CA . PHE A 1 302 ? 53.140 63.095 50.660 1.00 12.90 1167 PHE A CA 1
ATOM 2258 C C . PHE A 1 302 ? 52.784 62.118 51.761 1.00 14.15 1167 PHE A C 1
ATOM 2259 O O . PHE A 1 302 ? 52.695 62.509 52.942 1.00 14.27 1167 PHE A O 1
ATOM 2267 N N . TYR A 1 303 ? 52.601 60.851 51.376 1.00 13.20 1168 TYR A N 1
ATOM 2268 C CA . TYR A 1 303 ? 52.273 59.769 52.314 1.00 12.74 1168 TYR A CA 1
ATOM 2269 C C . TYR A 1 303 ? 53.210 58.611 52.043 1.00 13.57 1168 TYR A C 1
ATOM 2270 O O . TYR A 1 303 ? 53.647 58.401 50.895 1.00 13.58 1168 TYR A O 1
ATOM 2279 N N . VAL A 1 304 ? 53.511 57.843 53.079 1.00 11.00 1169 VAL A N 1
ATOM 2280 C CA . VAL A 1 304 ? 54.345 56.662 52.900 1.00 11.55 1169 VAL A CA 1
ATOM 2281 C C . VAL A 1 304 ? 53.451 55.457 53.242 1.00 13.70 1169 VAL A C 1
ATOM 2282 O O . VAL A 1 304 ? 52.650 55.507 54.182 1.00 14.34 1169 VAL A O 1
ATOM 2286 N N . LYS A 1 305 ? 53.550 54.384 52.464 1.00 14.54 1170 LYS A N 1
ATOM 2287 C CA . LYS A 1 305 ? 52.708 53.217 52.704 1.00 13.14 1170 LYS A CA 1
ATOM 2288 C C . LYS A 1 305 ? 53.231 52.373 53.877 1.00 14.53 1170 LYS A C 1
ATOM 2289 O O . LYS A 1 305 ? 54.345 51.837 53.828 1.00 13.62 1170 LYS A O 1
ATOM 2295 N N . VAL A 1 306 ? 52.437 52.265 54.940 1.00 12.59 1171 VAL A N 1
ATOM 2296 C CA . VAL A 1 306 ? 52.880 51.503 56.107 1.00 12.79 1171 VAL A CA 1
ATOM 2297 C C . VAL A 1 306 ? 52.285 50.090 56.137 1.00 14.74 1171 VAL A C 1
ATOM 2298 O O . VAL A 1 306 ? 52.783 49.210 56.854 1.00 15.14 1171 VAL A O 1
ATOM 2302 N N . SER A 1 307 ? 51.256 49.843 55.331 1.00 14.12 1172 SER A N 1
ATOM 2303 C CA . SER A 1 307 ? 50.644 48.510 55.303 1.00 14.64 1172 SER A CA 1
ATOM 2304 C C . SER A 1 307 ? 49.785 48.267 54.080 1.00 14.18 1172 SER A C 1
ATOM 2305 O O . SER A 1 307 ? 49.153 49.186 53.599 1.00 14.25 1172 SER A O 1
ATOM 2308 N N . ASN A 1 308 ? 49.743 47.025 53.591 1.00 12.00 1173 ASN A N 1
ATOM 2309 C CA . ASN A 1 308 ? 48.880 46.684 52.466 1.00 12.76 1173 ASN A CA 1
ATOM 2310 C C . ASN A 1 308 ? 47.432 46.489 52.960 1.00 14.56 1173 ASN A C 1
ATOM 2311 O O . ASN A 1 308 ? 46.511 46.360 52.165 1.00 16.44 1173 ASN A O 1
ATOM 2316 N N . ASP A 1 309 ? 47.237 46.484 54.276 1.00 12.55 1174 ASP A N 1
ATOM 2317 C CA . ASP A 1 309 ? 45.926 46.282 54.872 1.00 14.06 1174 ASP A CA 1
ATOM 2318 C C . ASP A 1 309 ? 45.348 47.585 55.423 1.00 15.97 1174 ASP A C 1
ATOM 2319 O O . ASP A 1 309 ? 45.939 48.214 56.323 1.00 14.71 1174 ASP A O 1
ATOM 2324 N N . PRO A 1 310 ? 44.191 48.028 54.887 1.00 14.64 1175 PRO A N 1
ATOM 2325 C CA . PRO A 1 310 ? 43.611 49.274 55.397 1.00 15.16 1175 PRO A CA 1
ATOM 2326 C C . PRO A 1 310 ? 43.020 49.070 56.797 1.00 16.01 1175 PRO A C 1
ATOM 2327 O O . PRO A 1 310 ? 42.811 50.040 57.539 1.00 14.05 1175 PRO A O 1
ATOM 2331 N N . GLU A 1 311 ? 42.767 47.809 57.150 1.00 14.79 1176 GLU A N 1
ATOM 2332 C CA . GLU A 1 311 ? 42.160 47.469 58.449 1.00 16.93 1176 GLU A CA 1
ATOM 2333 C C . GLU A 1 311 ? 40.896 48.308 58.633 1.00 17.29 1176 GLU A C 1
ATOM 2334 O O . GLU A 1 311 ? 40.681 48.947 59.669 1.00 14.28 1176 GLU A O 1
ATOM 2340 N N . SER A 1 312 ? 40.068 48.305 57.597 1.00 17.23 1177 SER A N 1
ATOM 2341 C CA . SER A 1 312 ? 38.832 49.069 57.581 1.00 16.26 1177 SER A CA 1
ATOM 2342 C C . SER A 1 312 ? 37.993 48.447 56.479 1.00 17.24 1177 SER A C 1
ATOM 2343 O O . SER A 1 312 ? 38.534 48.006 55.458 1.00 16.57 1177 SER A O 1
ATOM 2346 N N . ASP A 1 313 ? 36.683 48.394 56.671 1.00 14.59 1178 ASP A N 1
ATOM 2347 C CA . ASP A 1 313 ? 35.804 47.770 55.679 1.00 17.10 1178 ASP A CA 1
ATOM 2348 C C . ASP A 1 313 ? 35.194 48.686 54.627 1.00 16.64 1178 ASP A C 1
ATOM 2349 O O . ASP A 1 313 ? 34.970 49.852 54.871 1.00 16.21 1178 ASP A O 1
ATOM 2354 N N . PRO A 1 314 ? 34.914 48.151 53.437 1.00 18.90 1179 PRO A N 1
ATOM 2355 C CA . PRO A 1 314 ? 34.301 48.964 52.378 1.00 19.34 1179 PRO A CA 1
ATOM 2356 C C . PRO A 1 314 ? 32.856 49.268 52.7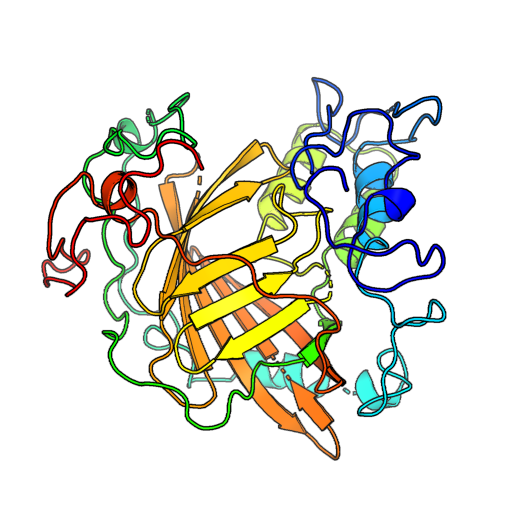96 1.00 19.65 1179 PRO A C 1
ATOM 2357 O O . PRO A 1 314 ? 32.326 48.642 53.724 1.00 19.80 1179 PRO A O 1
ATOM 2361 N N . ILE A 1 315 ? 32.221 50.222 52.126 1.00 15.74 1180 ILE A N 1
ATOM 2362 C CA . ILE A 1 315 ? 30.808 50.496 52.371 1.00 16.10 1180 ILE A CA 1
ATOM 2363 C C . ILE A 1 315 ? 30.211 50.483 50.950 1.00 16.68 1180 ILE A C 1
ATOM 2364 O O . ILE A 1 315 ? 30.961 50.584 49.953 1.00 14.51 1180 ILE A O 1
ATOM 2369 N N . PRO A 1 316 ? 28.881 50.327 50.833 1.00 14.81 1181 PRO A N 1
ATOM 2370 C CA . PRO A 1 316 ? 28.193 50.282 49.535 1.00 15.22 1181 PRO A CA 1
ATOM 2371 C C . PRO A 1 316 ? 28.521 51.414 48.584 1.00 15.05 1181 PRO A C 1
ATOM 2372 O O . PRO A 1 316 ? 28.818 52.541 49.000 1.00 13.70 1181 PRO A O 1
ATOM 2376 N N . LEU A 1 317 ? 28.443 51.113 47.296 1.00 14.36 1182 LEU A N 1
ATOM 2377 C CA . LEU A 1 317 ? 28.740 52.101 46.253 1.00 13.88 1182 LEU A CA 1
ATOM 2378 C C . LEU A 1 317 ? 27.625 53.135 46.091 1.00 12.72 1182 LEU A C 1
ATOM 2379 O O . LEU A 1 317 ? 26.456 52.837 46.313 1.00 12.56 1182 LEU A O 1
ATOM 2384 N N . GLN A 1 318 ? 28.003 54.345 45.680 1.00 12.30 1183 GLN A N 1
ATOM 2385 C CA . GLN A 1 318 ? 27.050 55.429 45.458 1.00 13.13 1183 GLN A CA 1
ATOM 2386 C C . GLN A 1 318 ? 27.713 56.456 44.570 1.00 11.68 1183 GLN A C 1
ATOM 2387 O O . GLN A 1 318 ? 28.922 56.379 44.288 1.00 10.03 1183 GLN A O 1
ATOM 2393 N N . SER A 1 319 ? 26.914 57.422 44.137 1.00 13.67 1184 SER A N 1
ATOM 2394 C CA . SER A 1 319 ? 27.425 58.535 43.346 1.00 12.78 1184 SER A CA 1
ATOM 2395 C C . SER A 1 319 ? 26.397 59.637 43.467 1.00 12.05 1184 SER A C 1
ATOM 2396 O O . SER A 1 319 ? 25.293 59.429 43.987 1.00 12.62 1184 SER A O 1
ATOM 2399 N N . ARG A 1 320 ? 26.787 60.829 43.032 1.00 13.40 1185 ARG A N 1
ATOM 2400 C CA . ARG A 1 320 ? 25.945 62.009 43.075 1.00 12.70 1185 ARG A CA 1
ATOM 2401 C C . ARG A 1 320 ? 25.910 62.669 41.694 1.00 14.82 1185 ARG A C 1
ATOM 2402 O O . ARG A 1 320 ? 25.791 63.887 41.585 1.00 14.16 1185 ARG A O 1
ATOM 2410 N N . ASP A 1 321 ? 26.011 61.846 40.654 1.00 13.05 1186 ASP A N 1
ATOM 2411 C CA . ASP A 1 321 ? 25.978 62.295 39.255 1.00 14.85 1186 ASP A CA 1
ATOM 2412 C C . ASP A 1 321 ? 24.668 63.006 38.877 1.00 15.08 1186 ASP A C 1
ATOM 2413 O O . ASP A 1 321 ? 24.663 63.897 38.029 1.00 12.94 1186 ASP A O 1
ATOM 2418 N N . TYR A 1 322 ? 23.554 62.605 39.474 1.00 14.17 1187 TYR A N 1
ATOM 2419 C CA . TYR A 1 322 ? 22.283 63.260 39.156 1.00 16.18 1187 TYR A CA 1
ATOM 2420 C C . TYR A 1 322 ? 22.307 64.729 39.610 1.00 17.81 1187 TYR A C 1
ATOM 2421 O O . TYR A 1 322 ? 22.035 65.650 38.824 1.00 19.11 1187 TYR A O 1
ATOM 2430 N N . THR A 1 323 ? 22.615 64.943 40.884 1.00 17.01 1188 THR A N 1
ATOM 2431 C CA . THR A 1 323 ? 22.684 66.292 41.443 1.00 15.40 1188 THR A CA 1
ATOM 2432 C C . THR A 1 323 ? 23.759 67.129 40.756 1.00 16.75 1188 THR A C 1
ATOM 2433 O O . THR A 1 323 ? 23.483 68.203 40.209 1.00 14.76 1188 THR A O 1
ATOM 2437 N N . ALA A 1 324 ? 24.989 66.619 40.749 1.00 15.97 1189 ALA A N 1
ATOM 2438 C CA . ALA A 1 324 ? 26.102 67.342 40.161 1.00 15.80 1189 ALA A CA 1
ATOM 2439 C C . ALA A 1 324 ? 25.945 67.712 38.687 1.00 17.78 1189 ALA A C 1
ATOM 2440 O O . ALA A 1 324 ? 26.379 68.797 38.285 1.00 15.40 1189 ALA A O 1
ATOM 2442 N N . LEU A 1 325 ? 25.369 66.820 37.876 1.00 15.47 1190 LEU A N 1
ATOM 2443 C CA . LEU A 1 325 ? 25.173 67.110 36.459 1.00 17.48 1190 LEU A CA 1
ATOM 2444 C C . LEU A 1 325 ? 23.742 67.623 36.200 1.00 19.02 1190 LEU A C 1
ATOM 2445 O O . LEU A 1 325 ? 23.324 67.785 35.048 1.00 17.62 1190 LEU A O 1
ATOM 2450 N N . ALA A 1 326 ? 22.999 67.896 37.271 1.00 18.01 1191 ALA A N 1
ATOM 2451 C CA . ALA A 1 326 ? 21.624 68.382 37.139 1.00 20.84 1191 ALA A CA 1
ATOM 2452 C C . ALA A 1 326 ? 20.829 67.543 36.153 1.00 20.16 1191 ALA A C 1
ATOM 2453 O O . ALA A 1 326 ? 20.108 68.084 35.307 1.00 19.84 1191 ALA A O 1
ATOM 2455 N N . GLY A 1 327 ? 20.980 66.228 36.241 1.00 20.94 1192 GLY A N 1
ATOM 2456 C CA . GLY A 1 327 ? 20.240 65.339 35.364 1.00 20.75 1192 GLY A CA 1
ATOM 2457 C C . GLY A 1 327 ? 20.655 65.309 33.906 1.00 22.85 1192 GLY A C 1
ATOM 2458 O O . GLY A 1 327 ? 19.979 64.678 33.097 1.00 23.27 1192 GLY A O 1
ATOM 2459 N N . ARG A 1 328 ? 21.761 65.952 33.551 1.00 22.18 1193 ARG A N 1
ATOM 2460 C CA . ARG A 1 328 ? 22.183 65.959 32.150 1.00 23.63 1193 ARG A CA 1
ATOM 2461 C C . ARG A 1 328 ? 23.245 64.933 31.797 1.00 23.45 1193 ARG A C 1
ATOM 2462 O O . ARG A 1 328 ? 24.416 65.084 32.156 1.00 22.17 1193 ARG A O 1
ATOM 2470 N N . ASP A 1 329 ? 22.846 63.893 31.072 1.00 22.86 1194 ASP A N 1
ATOM 2471 C CA . ASP A 1 329 ? 23.782 62.859 30.654 1.00 21.84 1194 ASP A CA 1
ATOM 2472 C C . ASP A 1 329 ? 24.872 63.465 29.778 1.00 23.39 1194 ASP A C 1
ATOM 2473 O O . ASP A 1 329 ? 24.617 64.417 29.032 1.00 24.37 1194 ASP A O 1
ATOM 2478 N N . ASN A 1 330 ? 26.088 62.919 29.872 1.00 23.20 1195 ASN A N 1
ATOM 2479 C CA . ASN A 1 330 ? 27.213 63.362 29.055 1.00 23.41 1195 ASN A CA 1
ATOM 2480 C C . ASN A 1 330 ? 27.387 64.876 29.001 1.00 25.72 1195 ASN A C 1
ATOM 2481 O O . ASN A 1 330 ? 27.589 65.459 27.922 1.00 23.97 1195 ASN A O 1
ATOM 2486 N N . ALA A 1 331 ? 27.322 65.508 30.173 1.00 24.47 1196 ALA A N 1
ATOM 2487 C CA . ALA A 1 331 ? 27.481 66.947 30.271 1.00 24.09 1196 ALA A CA 1
ATOM 2488 C C . ALA A 1 331 ? 28.884 67.277 29.750 1.00 24.38 1196 ALA A C 1
ATOM 2489 O O . ALA A 1 331 ? 29.795 66.438 29.803 1.00 23.16 1196 ALA A O 1
ATOM 2491 N N . PRO A 1 332 ? 29.084 68.512 29.251 1.00 23.35 1197 PRO A N 1
ATOM 2492 C CA . PRO A 1 332 ? 30.376 68.921 28.706 1.00 22.49 1197 PRO A CA 1
ATOM 2493 C C . PRO A 1 332 ? 31.438 69.492 29.628 1.00 22.29 1197 PRO A C 1
ATOM 2494 O O . PRO A 1 332 ? 31.172 69.891 30.756 1.00 22.33 1197 PRO A O 1
ATOM 2498 N N . THR A 1 333 ? 32.648 69.544 29.089 1.00 23.46 1198 THR A N 1
ATOM 2499 C CA . THR A 1 333 ? 33.795 70.133 29.760 1.00 22.38 1198 THR A CA 1
ATOM 2500 C C . THR A 1 333 ? 33.611 71.601 29.407 1.00 23.42 1198 THR A C 1
ATOM 2501 O O . THR A 1 333 ? 32.690 71.949 28.673 1.00 23.26 1198 THR A O 1
ATOM 2505 N N . ASN A 1 334 ? 34.483 72.462 29.908 1.00 22.49 1199 ASN A N 1
ATOM 2506 C CA . ASN A 1 334 ? 34.392 73.871 29.600 1.00 22.83 1199 ASN A CA 1
ATOM 2507 C C . ASN A 1 334 ? 34.848 74.186 28.159 1.00 24.68 1199 ASN A C 1
ATOM 2508 O O . ASN A 1 334 ? 34.850 75.337 27.736 1.00 26.85 1199 ASN A O 1
ATOM 2513 N N . LEU A 1 335 ? 35.240 73.173 27.399 1.00 26.34 1200 LEU A N 1
ATOM 2514 C CA . LEU A 1 335 ? 35.628 73.416 26.016 1.00 28.06 1200 LEU A CA 1
ATOM 2515 C C . LEU A 1 335 ? 34.542 72.814 25.125 1.00 29.15 1200 LEU A C 1
ATOM 2516 O O . LEU A 1 335 ? 34.721 72.640 23.920 1.00 29.28 1200 LEU A O 1
ATOM 2521 N N . GLY A 1 336 ? 33.405 72.501 25.741 1.00 29.25 1201 GLY A N 1
ATOM 2522 C CA . GLY A 1 336 ? 32.282 71.938 25.009 1.00 29.37 1201 GLY A CA 1
ATOM 2523 C C . GLY A 1 336 ? 32.325 70.462 24.640 1.00 29.82 1201 GLY A C 1
ATOM 2524 O O . GLY A 1 336 ? 31.473 69.986 23.885 1.00 31.95 1201 GLY A O 1
ATOM 2525 N N . LYS A 1 337 ? 33.295 69.718 25.160 1.00 28.76 1202 LYS A N 1
ATOM 2526 C CA . LYS A 1 337 ? 33.383 68.299 24.839 1.00 27.81 1202 LYS A CA 1
ATOM 2527 C C . LYS A 1 337 ? 32.612 67.448 25.856 1.00 26.69 1202 LYS A C 1
ATOM 2528 O O . LYS A 1 337 ? 32.794 67.588 27.065 1.00 24.92 1202 LYS A O 1
ATOM 2534 N N . PRO A 1 338 ? 31.746 66.545 25.369 1.00 26.48 1203 PRO A N 1
ATOM 2535 C CA . PRO A 1 338 ? 30.950 65.673 26.245 1.00 24.90 1203 PRO A CA 1
ATOM 2536 C C . PRO A 1 338 ? 31.835 64.759 27.080 1.00 24.22 1203 PRO A C 1
ATOM 2537 O O . PRO A 1 338 ? 32.797 64.187 26.570 1.00 25.30 1203 PRO A O 1
ATOM 2541 N N . TYR A 1 339 ? 31.534 64.625 28.369 1.00 22.53 1204 TYR A N 1
ATOM 2542 C CA . TYR A 1 339 ? 32.309 63.708 29.206 1.00 20.91 1204 TYR A CA 1
ATOM 2543 C C . TYR A 1 339 ? 31.356 62.536 29.360 1.00 20.06 1204 TYR A C 1
ATOM 2544 O O . TYR A 1 339 ? 30.232 62.711 29.818 1.00 21.32 1204 TYR A O 1
ATOM 2553 N N . PRO A 1 340 ? 31.788 61.318 29.004 1.00 21.06 1205 PRO A N 1
ATOM 2554 C CA . PRO A 1 340 ? 30.911 60.147 29.096 1.00 21.57 1205 PRO A CA 1
ATOM 2555 C C . PRO A 1 340 ? 30.491 59.561 30.439 1.00 22.43 1205 PRO A C 1
ATOM 2556 O O . PRO A 1 340 ? 30.878 58.437 30.780 1.00 26.44 1205 PRO A O 1
ATOM 2560 N N . THR A 1 341 ? 29.688 60.305 31.186 1.00 21.19 1206 THR A N 1
ATOM 2561 C CA . THR A 1 341 ? 29.163 59.838 32.462 1.00 19.91 1206 THR A CA 1
ATOM 2562 C C . THR A 1 341 ? 27.692 60.221 32.482 1.00 19.60 1206 THR A C 1
ATOM 2563 O O . THR A 1 341 ? 27.351 61.370 32.196 1.00 21.87 1206 THR A O 1
ATOM 2567 N N . LEU A 1 342 ? 26.827 59.252 32.777 1.00 20.21 1207 LEU A N 1
ATOM 2568 C CA . LEU A 1 342 ? 25.385 59.468 32.835 1.00 18.99 1207 LEU A CA 1
ATOM 2569 C C . LEU A 1 342 ? 24.990 60.105 34.165 1.00 21.65 1207 LEU A C 1
ATOM 2570 O O . LEU A 1 342 ? 25.543 59.778 35.229 1.00 21.02 1207 LEU A O 1
ATOM 2575 N N . ALA A 1 343 ? 24.012 61.003 34.089 1.00 20.26 1208 ALA A N 1
ATOM 2576 C CA . ALA A 1 343 ? 23.512 61.729 35.242 1.00 19.74 1208 ALA A CA 1
ATOM 2577 C C . ALA A 1 343 ? 22.517 60.925 36.072 1.00 20.21 1208 ALA A C 1
ATOM 2578 O O . ALA A 1 343 ? 21.385 61.364 36.299 1.00 18.93 1208 ALA A O 1
ATOM 2580 N N . LYS A 1 344 ? 22.936 59.740 36.508 1.00 19.44 1209 LYS A N 1
ATOM 2581 C CA . LYS A 1 344 ? 22.093 58.878 37.337 1.00 17.13 1209 LYS A CA 1
ATOM 2582 C C . LYS A 1 344 ? 22.976 58.363 38.457 1.00 16.85 1209 LYS A C 1
ATOM 2583 O O . LYS A 1 344 ? 24.126 57.970 38.232 1.00 18.61 1209 LYS A O 1
ATOM 2585 N N . ASP A 1 345 ? 22.466 58.396 39.678 1.00 16.82 1210 ASP A N 1
ATOM 2586 C CA . ASP A 1 345 ? 23.267 57.923 40.801 1.00 14.99 1210 ASP A CA 1
ATOM 2587 C C . ASP A 1 345 ? 23.384 56.396 40.802 1.00 13.30 1210 ASP A C 1
ATOM 2588 O O . ASP A 1 345 ? 22.402 55.701 40.624 1.00 13.54 1210 ASP A O 1
ATOM 2593 N N . LEU A 1 346 ? 24.599 55.894 41.003 1.00 13.75 1211 LEU A N 1
ATOM 2594 C CA . LEU A 1 346 ? 24.875 54.467 41.051 1.00 14.26 1211 LEU A CA 1
ATOM 2595 C C . LEU A 1 346 ? 24.044 53.771 42.120 1.00 12.18 1211 LEU A C 1
ATOM 2596 O O . LEU A 1 346 ? 23.781 52.582 42.014 1.00 13.11 1211 LEU A O 1
ATOM 2601 N N . ASP A 1 347 ? 23.597 54.506 43.132 1.00 13.28 1212 ASP A N 1
ATOM 2602 C CA . ASP A 1 347 ? 22.799 53.889 44.196 1.00 14.50 1212 ASP A CA 1
ATOM 2603 C C . ASP A 1 347 ? 21.302 54.252 44.174 1.00 14.51 1212 ASP A C 1
ATOM 2604 O O . ASP A 1 347 ? 20.569 53.994 45.136 1.00 13.83 1212 ASP A O 1
ATOM 2609 N N . TYR A 1 348 ? 20.863 54.840 43.066 1.00 14.88 1213 TYR A N 1
ATOM 2610 C CA . TYR A 1 348 ? 19.464 55.215 42.859 1.00 17.09 1213 TYR A CA 1
ATOM 2611 C C . TYR A 1 348 ? 18.627 53.963 43.169 1.00 15.32 1213 TYR A C 1
ATOM 2612 O O . TYR A 1 348 ? 18.989 52.858 42.756 1.00 13.19 1213 TYR A O 1
ATOM 2621 N N . PRO A 1 349 ? 17.464 54.115 43.822 1.00 15.79 1214 PRO A N 1
ATOM 2622 C CA . PRO A 1 349 ? 16.746 55.281 44.332 1.00 16.11 1214 PRO A CA 1
ATOM 2623 C C . PRO A 1 349 ? 17.023 55.768 45.756 1.00 16.59 1214 PRO A C 1
ATOM 2624 O O . PRO A 1 349 ? 16.144 56.414 46.319 1.00 16.79 1214 PRO A O 1
ATOM 2628 N N . LYS A 1 350 ? 18.189 55.482 46.347 1.00 16.34 1215 LYS A N 1
ATOM 2629 C CA . LYS A 1 350 ? 18.447 55.979 47.712 1.00 15.88 1215 LYS A CA 1
ATOM 2630 C C . LYS A 1 350 ? 18.192 57.487 47.678 1.00 17.09 1215 LYS A C 1
ATOM 2631 O O . LYS A 1 350 ? 18.541 58.167 46.698 1.00 14.38 1215 LYS A O 1
ATOM 2633 N N . LYS A 1 351 ? 17.601 58.020 48.749 1.00 19.73 1216 LYS A N 1
ATOM 2634 C CA . LYS A 1 351 ? 17.216 59.429 48.765 1.00 20.71 1216 LYS A CA 1
ATOM 2635 C C . LYS A 1 351 ? 18.136 60.436 49.431 1.00 19.87 1216 LYS A C 1
ATOM 2636 O O . LYS A 1 351 ? 18.155 61.609 49.033 1.00 18.08 1216 LYS A O 1
ATOM 2642 N N . ARG A 1 352 ? 18.878 60.008 50.444 1.00 17.55 1217 ARG A N 1
ATOM 2643 C CA . ARG A 1 352 ? 19.755 60.926 51.147 1.00 18.97 1217 ARG A CA 1
ATOM 2644 C C . ARG A 1 352 ? 21.219 60.558 51.090 1.00 20.36 1217 ARG A C 1
ATOM 2645 O O . ARG A 1 352 ? 21.579 59.385 51.055 1.00 20.36 1217 ARG A O 1
ATOM 2653 N N . ASP A 1 353 ? 22.057 61.585 51.129 1.00 18.70 1218 ASP A N 1
ATOM 2654 C CA . ASP A 1 353 ? 23.497 61.431 51.138 1.00 19.65 1218 ASP A CA 1
ATOM 2655 C C . ASP A 1 353 ? 23.942 62.199 52.371 1.00 21.57 1218 ASP A C 1
ATOM 2656 O O . ASP A 1 353 ? 24.153 61.580 53.440 1.00 25.60 1218 ASP A O 1
#

B-factor: mean 23.28, std 9.46, range [1.13, 68.35]

Solvent-accessible surface area: 14430 Å² total

Nearest PDB structures (foldseek):
  1vpr-assembly1_A  TM=1.003E+00  e=3.642E-72  Lingulaulax polyedra
  1xca-assembly2_B  TM=6.640E-01  e=2.157E-05  Homo sapiens
  3d95-assembly2_B  TM=6.438E-01  e=4.054E-05  Homo sapiens
  4qgx-assembly3_B-2  TM=6.111E-01  e=1.924E-05  Homo sapiens
  7oxw-assembly1_A  TM=6.149E-01  e=6.414E-05  Homo sapiens

Secondary structure (DSSP, 8-state):
-TTSBS---SSSSS-BTTTTGGGGGGS---------SS-TT---BTTB--S-HHHHHHHHHTSS---TTS-S-BTTBS-TTSHHHH--HHHHHHHTT----HHHHHTSPPPB--HHHH--TT--TTBTTSPPTT-SPPBPTTPPPS----SS-TT-EEEEEEESBHHHHHHHHHHT-S--HHHHHHHHHHHTGGGSB--EEEEEETTEEEEE--TTTBS-SEEEEETT-EEEEEBTTS-EEEEEEE--SSSEEEEEEE----BEEEEEEE--EETTEE--EEEEETTEEEEEEEEEEES---S--------HHHHTTT-TT-BBTTS-B----SS-TTTT--B-

InterPro domains:
  IPR007959 Dinoflagellate luciferase, N-terminal [PF05295] (1-83)
  IPR012674 Calycin [G3DSA:2.40.128.20] (268-424)
  IPR012674 Calycin [G3DSA:2.40.128.20] (645-801)
  IPR012674 Calycin [G3DSA:2.40.128.20] (1021-1177)
  IPR012674 Calycin [SSF50814] (115-465)
  IPR012674 Calycin [SSF50814] (491-842)
  IPR012674 Calycin [SSF50814] (868-1218)
  IPR018475 Luciferase, helical bundle domain [PF10284] (112-178)
  IPR018475 Luciferase, helical bundle domain [PF10284] (490-555)
  IPR018475 Luciferase, helical bundle domain [PF10284] (867-931)
  IPR018804 Luciferase catalytic domain [PF10285] (191-486)
  IPR018804 Luciferase catalytic domain [PF10285] (568-863)
  IPR018804 Luciferase catalytic domain [PF10285] (944-1239)
  IPR044902 Dinoflagellate luciferase repeat [G3DSA:4.10.1310.10] (226-465)
  IPR044902 Dinoflagellate luciferase repeat [G3DSA:4.10.1310.10] (603-842)
  IPR044902 Dinoflagellate luciferase repeat [G3DSA:4.10.1310.10] (978-1218)
  IPR044903 Luciferase, helical bundle domain superfamily [G3DSA:4.10.1300.10] (111-224)
  IPR044903 Luciferase, helical bundle domain superfamily [G3DSA:4.10.1300.10] (489-601)
  IPR044903 Luciferase, helical bundle domain superfamily [G3DSA:4.10.1300.10] (866-977)

Radius of gyration: 19.43 Å; Cα contacts (8 Å, |Δi|>4): 772; chains: 1; bounding box: 48×42×54 Å

GO terms:
  GO:0016703 oxidoreductase activity, acting on single donors with incorporation of molecular oxygen, incorporation of one atom of oxygen (internal monooxygenases or internal mixed function oxidases) (F, IDA)
  GO:0045289 luciferin monooxygenase activity (F, IDA)
  GO:0008218 bioluminescence (P, IDA)

Foldseek 3Di:
DQLFFDDQQCQAFAADCNVCVQQPPQGGNQGADDAPPLFQLPWDGNHRIANGNLRVLLVLLLGGQPDRRNHNFAQLGRCCQDPVVLVVVVVVVVVVVDQPDACRSVPQDFDFDDPVLLCLVPPPPFFLPFASVSAADAFAPRDDAADFWADPQVVAAKWAWHPQALSVLSVVVVVVPRDHSVRRVVSCVCSADPLGARIKHWDDDTQKIKIAGRCSWWVGRIDIEGAPFWDWTQTNNRKIWIKHWHCRDNFKIWMWIQISRRWIKTKMDGWDDDPSWIKWIWIDTPPDIHIIMITGRTSHSSGDGDDYKGSLCRNNVQDAQHHHVVRGGHHDGSDMPPPPDTTD

Organism: Lingulaulax polyedra (NCBI:txid160621)

CATH classification: 4.10.1300.10 (+2 more: 4.10.1310.10, 2.40.128.20)

Sequence (344 aa):
EKGFEAGDNKLGGALNAKHVEKYGDNFKNGHKPEFHEDGLHKPEVGGKKFESGFHYLLECHELGGKNASGGYGGPLCEDPYGSEVQATEKLLKEADSDRTLCFNNFQDPCPQLTKEQVACKGFDYGDKTLKLPCGPLPWPAGLPEPGYVPKTNPLHGRWITVSGGQAAFIKEAIKSGMLGAAEANKIVADTDHHQTGGYLRINQFGDVCTVDASVAKFARAKRTWKSGHYFYEPLVSGGNLLGVWVLPEEYRKIGFFWEESGRCFRIERRAFPVGPYTFRQATEVGGKISFVFYVKVSNDPESDPIPLQSRDYTALAGRDNAPTNLGKPYPTLAKDLDYPKKRD